Protein AF-0000000080327015 (afdb_homodimer)

InterPro domains:
  IPR009908 Methylamine utilisation protein, MauE [PF07291] (55-1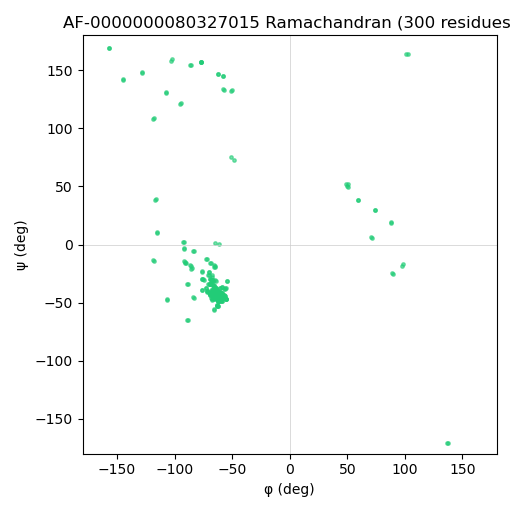09)

Radius of gyration: 19.75 Å; Cα contacts (8 Å, |Δi|>4): 484; chains: 2; bounding box: 52×52×46 Å

Sequence (304 aa):
MNTKPTAEVFGLCLRVSIAVSYLWEVADRLGIWGAHGQPHVGWGDWAHFIKYARETMSFLPPDWVPALAVIATAGEALFGLMLLSGWYTRAGAAGSGVLSLCFGLAMAISFGIESPLGYSVFTLSAASFLLAVQPYYIWSVDALRLKSDLLTMNTKPTAEVFGLCLRVSIAVSYLWEVADRLGIWGAHGQPHVGWGDWAHFIKYARETMSFLPPDWVPALAVIATAGEALFGLMLLSGWYTRAGAAGSGVLSLCFGLAMAISFGIESPLGYSVFTLSAASFLLAVQPYYIWSVDALRLKSDLLT

Organism: NCBI:txid1503925

Secondary structure (DSSP, 8-state):
--HHHHHHHHHHHHHHHHHHHHHHHHHHHTTSS-STTSTT-SS-SHHHHHHHHHHHTTTS-GGGHHHHHHHHHHHHHHHHHHHHHTSSHHHHHHHHHHHHHHHHHHHHHHH-THHHHHTTHHHHHHHHHHHHT-S--SSSHHHHHHHHHHH-/--HHHHHHHHHHHHHHHHHHHHHHHHHHHTTSS-STTSTT-SS-SHHHHHHHHHHHTTTS-GGGHHHHHHHHHHHHHHHHHHHHHTSSHHHHHHHHHHHHHHHHHHHHHHH-THHHHHTTHHHHHHHHHHHHT-S--SS-HHHHHHHHHHH-

Foldseek 3Di:
DPCVVVVQVVLLVLLLVLLCVLVLLLCQQCQNVHDPPDPSHDQNHVVSVLVVQCLLQVVDDNVCRVVVVVVLNVLSNVLSVCSNQVPLVLVSLQSQLVSLVVSQVSNCVRPNNCVCVVVCSNVSNVSSNVSSPDPDHPNHPVVVVVVVVVVD/DPCQVVVQVVLLVLLLVLLCVLVLLLCQQCQNVHDPPDPSHDQNHVVSVLVVQCLLQVVDDNVCRVVVVVVLNVLSNVLSVCSNQVPLVLVSLQSQLVSLVVSQVSNCVRPNNCVCVVVCSNVSNVSSNVSSPDPDHPNHPVVVVVVVVVVD

Structure (mmCIF, N/CA/C/O backbone):
data_AF-0000000080327015-model_v1
#
loop_
_entity.id
_entity.type
_entity.pdbx_description
1 polymer 'Contig33, whole genome shotgun sequence'
#
loop_
_atom_site.group_PDB
_atom_site.id
_atom_site.type_symbol
_atom_site.label_atom_id
_atom_site.label_alt_id
_atom_site.label_comp_id
_atom_site.label_asym_id
_atom_site.label_entity_id
_atom_site.label_seq_id
_atom_site.pdbx_PDB_ins_code
_atom_site.Cartn_x
_atom_site.Cartn_y
_atom_site.Cartn_z
_atom_site.occupancy
_atom_site.B_iso_or_equiv
_atom_site.auth_seq_id
_atom_site.auth_comp_id
_atom_site.auth_asym_id
_atom_site.auth_atom_id
_atom_site.pdbx_PDB_model_num
ATOM 1 N N . MET A 1 1 ? -8.148 17.312 20.484 1 36.28 1 MET A N 1
ATOM 2 C CA . MET A 1 1 ? -7.137 16.266 20.5 1 36.28 1 MET A CA 1
ATOM 3 C C . MET A 1 1 ? -5.875 16.703 19.766 1 36.28 1 MET A C 1
ATOM 5 O O . MET A 1 1 ? -5.945 17.172 18.625 1 36.28 1 MET A O 1
ATOM 9 N N . ASN A 1 2 ? -4.793 17.078 20.391 1 42.22 2 ASN A N 1
ATOM 10 C CA . ASN A 1 2 ? -3.514 17.5 19.828 1 42.22 2 ASN A CA 1
ATOM 11 C C . ASN A 1 2 ? -3.012 16.531 18.766 1 42.22 2 ASN A C 1
ATOM 13 O O . ASN A 1 2 ? -2.451 15.484 19.094 1 42.22 2 ASN A O 1
ATOM 17 N N . THR A 1 3 ? -3.621 16.469 17.5 1 60.47 3 THR A N 1
ATOM 18 C CA . THR A 1 3 ? -3.561 15.562 16.359 1 60.47 3 THR A CA 1
ATOM 19 C C . THR A 1 3 ? -2.148 15.508 15.781 1 60.47 3 THR A C 1
ATOM 21 O O . THR A 1 3 ? -1.816 14.609 15.016 1 60.47 3 THR A O 1
ATOM 24 N N . LYS A 1 4 ? -1.229 16.266 16.391 1 71.62 4 LYS A N 1
ATOM 25 C CA . LYS A 1 4 ? 0.094 16.438 15.805 1 71.62 4 LYS A CA 1
ATOM 26 C C . LYS A 1 4 ? 1.019 15.281 16.172 1 71.62 4 LYS A C 1
ATOM 28 O O . LYS A 1 4 ? 1.599 14.641 15.289 1 71.62 4 LYS A O 1
ATOM 33 N N . PRO A 1 5 ? 0.917 14.984 17.516 1 80.88 5 PRO A N 1
ATOM 34 C CA . PRO A 1 5 ? 1.826 13.883 17.844 1 80.88 5 PRO A CA 1
ATOM 35 C C . PRO A 1 5 ? 1.397 12.555 17.219 1 80.88 5 PRO A C 1
ATOM 37 O O . PRO A 1 5 ? 2.244 11.773 16.781 1 80.88 5 PRO A O 1
ATOM 40 N N . THR A 1 6 ? 0.157 12.438 17.078 1 90.38 6 THR A N 1
ATOM 41 C CA . THR A 1 6 ? -0.349 11.188 16.516 1 90.38 6 THR A CA 1
ATOM 42 C C . THR A 1 6 ? -0.043 11.086 15.031 1 90.38 6 THR A C 1
ATOM 44 O O . THR A 1 6 ? 0.374 10.031 14.539 1 90.38 6 THR A O 1
ATOM 47 N N . ALA A 1 7 ? -0.188 12.18 14.375 1 92.5 7 ALA A N 1
ATOM 48 C CA . ALA A 1 7 ? 0.109 12.203 12.945 1 92.5 7 ALA A CA 1
ATOM 49 C C . ALA A 1 7 ? 1.587 11.922 12.688 1 92.5 7 ALA A C 1
ATOM 51 O O . ALA A 1 7 ? 1.938 11.258 11.711 1 92.5 7 ALA A O 1
ATOM 52 N N . GLU A 1 8 ? 2.385 12.445 13.555 1 95 8 GLU A N 1
ATOM 53 C CA . GLU A 1 8 ? 3.822 12.227 13.414 1 95 8 GLU A CA 1
ATOM 54 C C . GLU A 1 8 ? 4.176 10.758 13.602 1 95 8 GLU A C 1
ATOM 56 O O . GLU A 1 8 ? 5.047 10.227 12.906 1 95 8 GLU A O 1
ATOM 61 N N . VAL A 1 9 ? 3.518 10.164 14.547 1 97.12 9 VAL A N 1
ATOM 62 C CA . VAL A 1 9 ? 3.775 8.758 14.828 1 97.12 9 VAL A CA 1
ATOM 63 C C . VAL A 1 9 ? 3.326 7.906 13.648 1 97.12 9 VAL A C 1
ATOM 65 O O . VAL A 1 9 ? 4.047 7 13.219 1 97.12 9 VAL A O 1
ATOM 68 N N . PHE A 1 10 ? 2.17 8.172 13.102 1 97.69 10 PHE A N 1
ATOM 69 C CA . PHE A 1 10 ? 1.694 7.398 11.961 1 97.69 10 PHE A CA 1
ATOM 70 C C . PHE A 1 10 ? 2.523 7.695 10.719 1 97.69 10 PHE A C 1
ATOM 72 O O . PHE A 1 10 ? 2.736 6.816 9.883 1 97.69 10 PHE A O 1
ATOM 79 N N . GLY A 1 11 ? 2.986 8.961 10.609 1 97.69 11 GLY A N 1
ATOM 80 C CA . GLY A 1 11 ? 3.945 9.266 9.562 1 97.69 11 GLY A CA 1
ATOM 81 C C . GLY A 1 11 ? 5.215 8.445 9.648 1 97.69 11 GLY A C 1
ATOM 82 O O . GLY A 1 11 ? 5.742 7.996 8.625 1 97.69 11 GLY A O 1
ATOM 83 N N . LEU A 1 12 ? 5.656 8.312 10.891 1 98.25 12 LEU A N 1
ATOM 84 C CA . LEU A 1 12 ? 6.84 7.488 11.109 1 98.25 12 LEU A CA 1
ATOM 85 C C . LEU A 1 12 ? 6.562 6.035 10.742 1 98.25 12 LEU A C 1
ATOM 87 O O . LEU A 1 12 ? 7.395 5.375 10.117 1 98.25 12 LEU A O 1
ATOM 91 N N . CYS A 1 13 ? 5.441 5.496 11.133 1 98.62 13 CYS A N 1
ATOM 92 C CA . CYS A 1 13 ? 5.074 4.125 10.789 1 98.62 13 CYS A CA 1
ATOM 93 C C . CYS A 1 13 ? 5.027 3.938 9.273 1 98.62 13 CYS A C 1
ATOM 95 O O . CYS A 1 13 ? 5.488 2.918 8.758 1 98.62 13 CYS A O 1
ATOM 97 N N . LEU A 1 14 ? 4.457 4.922 8.594 1 98.81 14 LEU A N 1
ATOM 98 C CA . LEU A 1 14 ? 4.379 4.859 7.141 1 98.81 14 LEU A CA 1
ATOM 99 C C . LEU A 1 14 ? 5.77 4.902 6.516 1 98.81 14 LEU A C 1
ATOM 101 O O . LEU A 1 14 ? 6.086 4.105 5.633 1 98.81 14 LEU A O 1
ATOM 105 N N . ARG A 1 15 ? 6.516 5.812 6.992 1 98.69 15 ARG A N 1
ATOM 106 C CA . ARG A 1 15 ? 7.891 5.973 6.527 1 98.69 15 ARG A CA 1
ATOM 107 C C . ARG A 1 15 ? 8.68 4.676 6.684 1 98.69 15 ARG A C 1
ATOM 109 O O . ARG A 1 15 ? 9.328 4.219 5.742 1 98.69 15 ARG A O 1
ATOM 116 N N . VAL A 1 16 ? 8.625 4.027 7.785 1 98.75 16 VAL A N 1
ATOM 117 C CA . VAL A 1 16 ? 9.352 2.797 8.086 1 98.75 16 VAL A CA 1
ATOM 118 C C . VAL A 1 16 ? 8.773 1.646 7.258 1 98.75 16 VAL A C 1
ATOM 120 O O . VAL A 1 16 ? 9.523 0.816 6.738 1 98.75 16 VAL A O 1
ATOM 123 N N . SER A 1 17 ? 7.484 1.582 7.152 1 98.75 17 SER A N 1
ATOM 124 C CA . SER A 1 17 ? 6.863 0.505 6.387 1 98.75 17 SER A CA 1
ATOM 125 C C . SER A 1 17 ? 7.305 0.537 4.926 1 98.75 17 SER A C 1
ATOM 127 O O . SER A 1 17 ? 7.633 -0.501 4.348 1 98.75 17 SER A O 1
ATOM 129 N N . ILE A 1 18 ? 7.305 1.696 4.301 1 98.88 18 ILE A N 1
ATOM 130 C CA . ILE A 1 18 ? 7.742 1.834 2.914 1 98.88 18 ILE A CA 1
ATOM 131 C C . ILE A 1 18 ? 9.211 1.442 2.793 1 98.88 18 ILE A C 1
ATOM 133 O O . ILE A 1 18 ? 9.586 0.667 1.91 1 98.88 18 ILE A O 1
ATOM 137 N N . ALA A 1 19 ? 10.008 1.957 3.711 1 98.94 19 ALA A N 1
ATOM 138 C CA . ALA A 1 19 ? 11.453 1.734 3.676 1 98.94 19 ALA A CA 1
ATOM 139 C C . ALA A 1 19 ? 11.781 0.251 3.811 1 98.94 19 ALA A C 1
ATOM 141 O O . ALA A 1 19 ? 12.57 -0.29 3.029 1 98.94 19 ALA A O 1
ATOM 142 N N . VAL A 1 20 ? 11.195 -0.4 4.762 1 98.69 20 VAL A N 1
ATOM 143 C CA . VAL A 1 20 ? 11.484 -1.806 5.02 1 98.69 20 VAL A CA 1
ATOM 144 C C . VAL A 1 20 ? 11.031 -2.656 3.836 1 98.69 20 VAL A C 1
ATOM 146 O O . VAL A 1 20 ? 11.711 -3.6 3.439 1 98.69 20 VAL A O 1
ATOM 149 N N . SER A 1 21 ? 9.891 -2.334 3.268 1 98.62 21 SER A N 1
ATOM 150 C CA . SER A 1 21 ? 9.414 -3.066 2.098 1 98.62 21 SER A CA 1
ATOM 151 C C . SER A 1 21 ? 10.391 -2.953 0.937 1 98.62 21 SER A C 1
ATOM 153 O O . SER A 1 21 ? 10.758 -3.959 0.324 1 98.62 21 SER A O 1
ATOM 155 N N . TYR A 1 22 ? 10.828 -1.741 0.662 1 98.81 22 TYR A N 1
ATOM 156 C CA . TYR A 1 22 ? 11.781 -1.521 -0.42 1 98.81 22 TYR A CA 1
ATOM 157 C C . TYR A 1 22 ? 13.07 -2.287 -0.173 1 98.81 22 TYR A C 1
ATOM 159 O O . TYR A 1 22 ? 13.562 -2.988 -1.06 1 98.81 22 TYR A O 1
ATOM 167 N N . LEU A 1 23 ? 13.578 -2.158 0.981 1 98.75 23 LEU A N 1
ATOM 168 C CA . LEU A 1 23 ? 14.875 -2.744 1.283 1 98.75 23 LEU A CA 1
ATOM 169 C C . LEU A 1 23 ? 14.789 -4.266 1.349 1 98.75 23 LEU A C 1
ATOM 171 O O . LEU A 1 23 ? 15.734 -4.965 0.983 1 98.75 23 LEU A O 1
ATOM 175 N N . TRP A 1 24 ? 13.656 -4.773 1.824 1 98.5 24 TRP A N 1
ATOM 176 C CA . TRP A 1 24 ? 13.453 -6.219 1.828 1 98.5 24 TRP A CA 1
ATOM 177 C C . TRP A 1 24 ? 13.5 -6.781 0.411 1 98.5 24 TRP A C 1
ATOM 179 O O . TRP A 1 24 ? 14.172 -7.785 0.155 1 98.5 24 TRP A O 1
ATOM 189 N N . GLU A 1 25 ? 12.797 -6.125 -0.513 1 97.88 25 GLU A N 1
ATOM 190 C CA . GLU A 1 25 ? 12.711 -6.586 -1.896 1 97.88 25 GLU A CA 1
ATOM 191 C C . GLU A 1 25 ? 14.07 -6.48 -2.594 1 97.88 25 GLU A C 1
ATOM 193 O O . GLU A 1 25 ? 14.43 -7.344 -3.396 1 97.88 25 GLU A O 1
ATOM 198 N N . VAL A 1 26 ? 14.766 -5.414 -2.309 1 98.5 26 VAL A N 1
ATOM 199 C CA . VAL A 1 26 ? 16.109 -5.254 -2.871 1 98.5 26 VAL A CA 1
ATOM 200 C C . VAL A 1 26 ? 17.016 -6.383 -2.383 1 98.5 26 VAL A C 1
ATOM 202 O O . VAL A 1 26 ? 17.703 -7.023 -3.182 1 98.5 26 VAL A O 1
ATOM 205 N N . ALA A 1 27 ? 17.016 -6.648 -1.099 1 98.19 27 ALA A N 1
ATOM 206 C CA . ALA A 1 27 ? 17.828 -7.723 -0.528 1 98.19 27 ALA A CA 1
ATOM 207 C C . ALA A 1 27 ? 17.438 -9.078 -1.111 1 98.19 27 ALA A C 1
ATOM 209 O O . ALA A 1 27 ? 18.297 -9.93 -1.342 1 98.19 27 ALA A O 1
ATOM 210 N N . ASP A 1 28 ? 16.203 -9.266 -1.34 1 98.06 28 ASP A N 1
ATOM 211 C CA . ASP A 1 28 ? 15.688 -10.523 -1.892 1 98.06 28 ASP A CA 1
ATOM 212 C C . ASP A 1 28 ? 16.266 -10.781 -3.281 1 98.06 28 ASP A C 1
ATOM 214 O O . ASP A 1 28 ? 16.781 -11.867 -3.553 1 98.06 28 ASP A O 1
ATOM 218 N N . ARG A 1 29 ? 16.141 -9.82 -4.164 1 97.06 29 ARG A N 1
ATOM 219 C CA . ARG A 1 29 ? 16.562 -10.07 -5.539 1 97.06 29 ARG A CA 1
ATOM 220 C C . ARG A 1 29 ? 18.078 -10.133 -5.652 1 97.06 29 ARG A C 1
ATOM 222 O O . ARG A 1 29 ? 18.625 -10.594 -6.66 1 97.06 29 ARG A O 1
ATOM 229 N N . LEU A 1 30 ? 18.797 -9.68 -4.543 1 97.06 30 LEU A N 1
ATOM 230 C CA . LEU A 1 30 ? 20.25 -9.82 -4.496 1 97.06 30 LEU A CA 1
ATOM 231 C C . LEU A 1 30 ? 20.656 -11.133 -3.832 1 97.06 30 LEU A C 1
ATOM 233 O O . LEU A 1 30 ? 21.844 -11.398 -3.654 1 97.06 30 LEU A O 1
ATOM 237 N N . GLY A 1 31 ? 19.688 -11.875 -3.355 1 96.56 31 GLY A N 1
ATOM 238 C CA . GLY A 1 31 ? 19.922 -13.211 -2.844 1 96.56 31 GLY A CA 1
ATOM 239 C C . GLY A 1 31 ? 20.297 -13.234 -1.374 1 96.56 31 GLY A C 1
ATOM 240 O O . GLY A 1 31 ? 20.844 -14.227 -0.881 1 96.56 31 GLY A O 1
ATOM 241 N N . ILE A 1 32 ? 20.031 -12.227 -0.67 1 96.56 32 ILE A N 1
ATOM 242 C CA . ILE A 1 32 ? 20.484 -12.086 0.71 1 96.56 32 ILE A CA 1
ATOM 243 C C . ILE A 1 32 ? 19.625 -12.961 1.622 1 96.56 32 ILE A C 1
ATOM 245 O O . ILE A 1 32 ? 20.125 -13.516 2.605 1 96.56 32 ILE A O 1
ATOM 249 N N . TRP A 1 33 ? 18.359 -13.188 1.269 1 95.94 33 TRP A N 1
ATOM 250 C CA . TRP A 1 33 ? 17.453 -13.883 2.17 1 95.94 33 TRP A CA 1
ATOM 251 C C . TRP A 1 33 ? 17.484 -15.391 1.932 1 95.94 33 TRP A C 1
ATOM 253 O O . TRP A 1 33 ? 17 -16.172 2.748 1 95.94 33 TRP A O 1
ATOM 263 N N . GLY A 1 34 ? 18.047 -15.781 0.761 1 95.38 34 GLY A N 1
ATOM 264 C CA . GLY A 1 34 ? 18.078 -17.203 0.449 1 95.38 34 GLY A CA 1
ATOM 265 C C . GLY A 1 34 ? 17.719 -17.5 -0.994 1 95.38 34 GLY A C 1
ATOM 266 O O . GLY A 1 34 ? 17.578 -16.594 -1.808 1 95.38 34 GLY A O 1
ATOM 267 N N . ALA A 1 35 ? 17.547 -18.781 -1.272 1 94.06 35 ALA A N 1
ATOM 268 C CA . ALA A 1 35 ? 17.312 -19.234 -2.643 1 94.06 35 ALA A CA 1
ATOM 269 C C . ALA A 1 35 ? 15.828 -19.156 -2.994 1 94.06 35 ALA A C 1
ATOM 271 O O . ALA A 1 35 ? 14.969 -19.203 -2.107 1 94.06 35 ALA A O 1
ATOM 272 N N . HIS A 1 36 ? 15.586 -19.016 -4.281 1 94.12 36 HIS A N 1
ATOM 273 C CA . HIS A 1 36 ? 14.219 -19.031 -4.785 1 94.12 36 HIS A CA 1
ATOM 274 C C . HIS A 1 36 ? 13.453 -20.25 -4.262 1 94.12 36 HIS A C 1
ATOM 276 O O . HIS A 1 36 ? 13.977 -21.359 -4.25 1 94.12 36 HIS A O 1
ATOM 282 N N . GLY A 1 37 ? 12.234 -19.984 -3.762 1 88.44 37 GLY A N 1
ATOM 283 C CA . GLY A 1 37 ? 11.406 -21.078 -3.27 1 88.44 37 GLY A CA 1
ATOM 284 C C . GLY A 1 37 ? 11.477 -21.25 -1.764 1 88.44 37 GLY A C 1
ATOM 285 O O . GLY A 1 37 ? 10.641 -21.938 -1.173 1 88.44 37 GLY A O 1
ATOM 286 N N . GLN A 1 38 ? 12.492 -20.672 -1.122 1 89.44 38 GLN A N 1
ATOM 287 C CA . GLN A 1 38 ? 12.609 -20.75 0.33 1 89.44 38 GLN A CA 1
ATOM 288 C C . GLN A 1 38 ? 11.648 -19.797 1.016 1 89.44 38 GLN A C 1
ATOM 290 O O . GLN A 1 38 ? 11.188 -18.828 0.405 1 89.44 38 GLN A O 1
ATOM 295 N N . PRO A 1 39 ? 11.359 -20.141 2.275 1 85.31 39 PRO A N 1
ATOM 296 C CA . PRO A 1 39 ? 10.469 -19.234 3.006 1 85.31 39 PRO A CA 1
ATOM 297 C C . PRO A 1 39 ? 11.023 -17.812 3.082 1 85.31 39 PRO A C 1
ATOM 299 O O . PRO A 1 39 ? 12.234 -17.609 3.148 1 85.31 39 PRO A O 1
ATOM 302 N N . HIS A 1 40 ? 10.141 -16.734 3.031 1 88.88 40 HIS A N 1
ATOM 303 C CA . HIS A 1 40 ? 10.438 -15.305 3.178 1 88.88 40 HIS A CA 1
ATOM 304 C C . HIS A 1 40 ? 11.18 -14.773 1.961 1 88.88 40 HIS A C 1
ATOM 306 O O . HIS A 1 40 ? 11.719 -13.664 1.994 1 88.88 40 HIS A O 1
ATOM 312 N N . VAL A 1 41 ? 11.32 -15.672 0.933 1 93.94 41 VAL A N 1
ATOM 313 C CA . VAL A 1 41 ? 12.031 -15.312 -0.29 1 93.94 41 VAL A CA 1
ATOM 314 C C . VAL A 1 41 ? 11.031 -15.125 -1.432 1 93.94 41 VAL A C 1
ATOM 316 O O . VAL A 1 41 ? 10.141 -15.953 -1.627 1 93.94 41 VAL A O 1
ATOM 319 N N . GLY A 1 42 ? 1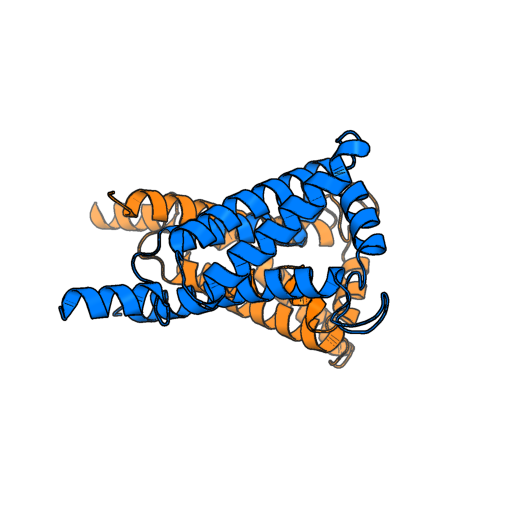1.117 -14.016 -2.176 1 93.19 42 GLY A N 1
ATOM 320 C CA . GLY A 1 42 ? 10.344 -13.773 -3.379 1 93.19 42 GLY A CA 1
ATOM 321 C C . GLY A 1 42 ? 11.008 -14.297 -4.637 1 93.19 42 GLY A C 1
ATOM 322 O O . GLY A 1 42 ? 10.609 -15.328 -5.18 1 93.19 42 GLY A O 1
ATOM 323 N N . TRP A 1 43 ? 12.125 -13.703 -4.918 1 96.06 43 TRP A N 1
ATOM 324 C CA . TRP A 1 43 ? 12.867 -14.109 -6.105 1 96.06 43 TRP A CA 1
ATOM 325 C C . TRP A 1 43 ? 14.109 -14.898 -5.727 1 96.06 43 TRP A C 1
ATOM 327 O O . TRP A 1 43 ? 14.445 -15.898 -6.367 1 96.06 43 TRP A O 1
ATOM 337 N N . GLY A 1 44 ? 14.789 -14.375 -4.824 1 97.19 44 GLY A N 1
ATOM 338 C CA . GLY A 1 44 ? 15.953 -15.07 -4.293 1 97.19 44 GLY A CA 1
ATOM 339 C C . GLY A 1 44 ? 17.234 -14.758 -5.047 1 97.19 44 GLY A C 1
ATOM 340 O O . GLY A 1 44 ? 18.328 -14.922 -4.508 1 97.19 44 GLY A O 1
ATOM 341 N N . ASP A 1 45 ? 17.094 -14.344 -6.344 1 97.56 45 ASP A N 1
ATOM 342 C CA . ASP A 1 45 ? 18.266 -13.953 -7.117 1 97.56 45 ASP A CA 1
ATOM 343 C C . ASP A 1 45 ? 17.891 -13.023 -8.273 1 97.56 45 ASP A C 1
ATOM 345 O O . ASP A 1 45 ? 16.703 -12.875 -8.586 1 97.56 45 ASP A O 1
ATOM 349 N N . TRP A 1 46 ? 18.906 -12.453 -8.867 1 97.94 46 TRP A N 1
ATOM 350 C CA . TRP A 1 46 ? 18.719 -11.445 -9.906 1 97.94 46 TRP A CA 1
ATOM 351 C C . TRP A 1 46 ? 18.062 -12.055 -11.141 1 97.94 46 TRP A C 1
ATOM 353 O O . TRP A 1 46 ? 17.219 -11.414 -11.781 1 97.94 46 TRP A O 1
ATOM 363 N N . ALA A 1 47 ? 18.391 -13.281 -11.477 1 97.62 47 ALA A N 1
ATOM 364 C CA . ALA A 1 47 ? 17.875 -13.922 -12.688 1 97.62 47 ALA A CA 1
ATOM 365 C C . ALA A 1 47 ? 16.359 -14.109 -12.602 1 97.62 47 ALA A C 1
ATOM 367 O O . ALA A 1 47 ? 15.648 -13.828 -13.562 1 97.62 47 ALA A O 1
ATOM 368 N N . HIS A 1 48 ? 15.938 -14.602 -11.469 1 97.69 48 HIS A N 1
ATOM 369 C CA . HIS A 1 48 ? 14.5 -14.766 -11.281 1 97.69 48 HIS A CA 1
ATOM 370 C C . HIS A 1 48 ? 13.789 -13.414 -11.258 1 97.69 48 HIS A C 1
ATOM 372 O O . HIS A 1 48 ? 12.68 -13.289 -11.773 1 97.69 48 HIS A O 1
ATOM 378 N N . PHE A 1 49 ? 14.461 -12.453 -10.695 1 98.12 49 PHE A N 1
ATOM 379 C CA . PHE A 1 49 ? 13.875 -11.117 -10.672 1 98.12 49 PHE A CA 1
ATOM 380 C C . PHE A 1 49 ? 13.766 -10.547 -12.086 1 98.12 49 PHE A C 1
ATOM 382 O O . PHE A 1 49 ? 12.758 -9.945 -12.445 1 98.12 49 PHE A O 1
ATOM 389 N N . ILE A 1 50 ? 14.781 -10.711 -12.891 1 98.06 50 ILE A N 1
ATOM 390 C CA . ILE A 1 50 ? 14.797 -10.164 -14.242 1 98.06 50 ILE A CA 1
ATOM 391 C C . ILE A 1 50 ? 13.703 -10.836 -15.078 1 98.06 50 ILE A C 1
ATOM 393 O O . ILE A 1 50 ? 13.094 -10.195 -15.938 1 98.06 50 ILE A O 1
ATOM 397 N N . LYS A 1 51 ? 13.477 -12.109 -14.922 1 97.38 51 LYS A N 1
ATOM 398 C CA . LYS A 1 51 ? 12.359 -12.781 -15.594 1 97.38 51 LYS A CA 1
ATOM 399 C C . LYS A 1 51 ? 11.031 -12.102 -15.266 1 97.38 51 LYS A C 1
ATOM 401 O O . LYS A 1 51 ? 10.234 -11.828 -16.156 1 97.38 51 LYS A O 1
ATOM 406 N N . TYR A 1 52 ? 10.852 -11.852 -14.023 1 96.38 52 TYR A N 1
ATOM 407 C CA . TYR A 1 52 ? 9.648 -11.148 -13.578 1 96.38 52 TYR A CA 1
ATOM 408 C C . TYR A 1 52 ? 9.594 -9.742 -14.148 1 96.38 52 TYR A C 1
ATOM 410 O O . TYR A 1 52 ? 8.531 -9.273 -14.57 1 96.38 52 TYR A O 1
ATOM 418 N N . ALA A 1 53 ? 10.719 -9.023 -14.109 1 98 53 ALA A N 1
ATOM 419 C CA . ALA A 1 53 ? 10.789 -7.668 -14.648 1 98 53 ALA A CA 1
ATOM 420 C C . ALA A 1 53 ? 10.398 -7.641 -16.125 1 98 53 ALA A C 1
ATOM 422 O O . ALA A 1 53 ? 9.727 -6.715 -16.578 1 98 53 ALA A O 1
ATOM 423 N N . ARG A 1 54 ? 10.797 -8.648 -16.844 1 98.25 54 ARG A N 1
ATOM 424 C CA . ARG A 1 54 ? 10.438 -8.742 -18.25 1 98.25 54 ARG A CA 1
ATOM 425 C C . ARG A 1 54 ? 8.922 -8.883 -18.422 1 98.25 54 ARG A C 1
ATOM 427 O O . ARG A 1 54 ? 8.336 -8.281 -19.328 1 98.25 54 ARG A O 1
ATOM 434 N N . GLU A 1 55 ? 8.289 -9.609 -17.562 1 97.62 55 GLU A N 1
ATOM 435 C CA . GLU A 1 55 ? 6.832 -9.75 -17.609 1 97.62 55 GLU A CA 1
ATOM 436 C C . GLU A 1 55 ? 6.145 -8.43 -17.25 1 97.62 55 GLU A C 1
ATOM 438 O O . GLU A 1 55 ? 5.156 -8.047 -17.891 1 97.62 55 GLU A O 1
ATOM 443 N N . THR A 1 56 ? 6.668 -7.758 -16.234 1 97.44 56 THR A N 1
ATOM 444 C CA . THR A 1 56 ? 6.09 -6.516 -15.742 1 97.44 56 THR A CA 1
ATOM 445 C C . THR A 1 56 ? 6.238 -5.398 -16.766 1 97.44 56 THR A C 1
ATOM 447 O O . THR A 1 56 ? 5.414 -4.484 -16.828 1 97.44 56 THR A O 1
ATOM 450 N N . MET A 1 57 ? 7.258 -5.527 -17.594 1 98.5 57 MET A N 1
ATOM 451 C CA . MET A 1 57 ? 7.523 -4.52 -18.625 1 98.5 57 MET A CA 1
ATOM 452 C C . MET A 1 57 ? 7.398 -5.109 -20.016 1 98.5 57 MET A C 1
ATOM 454 O O . MET A 1 57 ? 8.18 -4.773 -20.906 1 98.5 57 MET A O 1
ATOM 458 N N . SER A 1 58 ? 6.477 -5.949 -20.203 1 97.44 58 SER A N 1
ATOM 459 C CA . SER A 1 58 ? 6.312 -6.699 -21.453 1 97.44 58 SER A CA 1
ATOM 460 C C . SER A 1 58 ? 5.973 -5.773 -22.609 1 97.44 58 SER A C 1
ATOM 462 O O . SER A 1 58 ? 6.113 -6.156 -23.781 1 97.44 58 SER A O 1
ATOM 464 N N . PHE A 1 59 ? 5.508 -4.539 -22.375 1 98 59 PHE A N 1
ATOM 465 C CA . PHE A 1 59 ? 5.129 -3.582 -23.406 1 98 59 PHE A CA 1
ATOM 466 C C . PHE A 1 59 ? 6.352 -2.84 -23.938 1 98 59 PHE A C 1
ATOM 468 O O . PHE A 1 59 ? 6.262 -2.119 -24.938 1 98 59 PHE A O 1
ATOM 475 N N . LEU A 1 60 ? 7.527 -3.029 -23.375 1 98 60 LEU A N 1
ATOM 476 C CA . LEU A 1 60 ? 8.758 -2.371 -23.781 1 98 60 LEU A CA 1
ATOM 477 C C . LEU A 1 60 ? 9.641 -3.318 -24.594 1 98 60 LEU A C 1
ATOM 479 O O . LEU A 1 60 ? 9.531 -4.539 -24.453 1 98 60 LEU A O 1
ATOM 483 N N . PRO A 1 61 ? 10.578 -2.688 -25.422 1 97.88 61 PRO A N 1
ATOM 484 C CA . PRO A 1 61 ? 11.602 -3.549 -26.016 1 97.88 61 PRO A CA 1
ATOM 485 C C . PRO A 1 61 ? 12.414 -4.316 -24.969 1 97.88 61 PRO A C 1
ATOM 487 O O . PRO A 1 61 ? 12.844 -3.736 -23.969 1 97.88 61 PRO A O 1
ATOM 490 N N . PRO A 1 62 ? 12.57 -5.574 -25.219 1 97 62 PRO A N 1
ATOM 491 C CA . PRO A 1 62 ? 13.242 -6.418 -24.234 1 97 62 PRO A CA 1
ATOM 492 C C . PRO A 1 62 ? 14.617 -5.887 -23.844 1 97 62 PRO A C 1
ATOM 494 O O . PRO A 1 62 ? 15.055 -6.074 -22.703 1 97 62 PRO A O 1
ATOM 497 N N . ASP A 1 63 ? 15.289 -5.258 -24.672 1 97.56 63 ASP A N 1
ATOM 498 C CA . ASP A 1 63 ? 16.656 -4.789 -24.422 1 97.56 63 ASP A CA 1
ATOM 499 C C . ASP A 1 63 ? 16.672 -3.676 -23.375 1 97.56 63 ASP A C 1
ATOM 501 O O . ASP A 1 63 ? 17.719 -3.373 -22.797 1 97.56 63 ASP A O 1
ATOM 505 N N . TRP A 1 64 ? 15.5 -3.094 -23.109 1 98.31 64 TRP A N 1
ATOM 506 C CA . TRP A 1 64 ? 15.43 -1.991 -22.156 1 98.31 64 TRP A CA 1
ATOM 507 C C . TRP A 1 64 ? 15.266 -2.514 -20.734 1 98.31 64 TRP A C 1
ATOM 509 O O . TRP A 1 64 ? 15.531 -1.795 -19.766 1 98.31 64 TRP A O 1
ATOM 519 N N . VAL A 1 65 ? 14.883 -3.676 -20.578 1 98.12 65 VAL A N 1
ATOM 520 C CA . VAL A 1 65 ? 14.391 -4.203 -19.312 1 98.12 65 VAL A CA 1
ATOM 521 C C . VAL A 1 65 ? 15.539 -4.289 -18.312 1 98.12 65 VAL A C 1
ATOM 523 O O . VAL A 1 65 ? 15.414 -3.814 -17.172 1 98.12 65 VAL A O 1
ATOM 526 N N . PRO A 1 66 ? 16.734 -4.809 -18.672 1 97.81 66 PRO A N 1
ATOM 527 C CA . PRO A 1 66 ? 17.797 -4.914 -17.672 1 97.81 66 PRO A CA 1
ATOM 528 C C . PRO A 1 66 ? 18.219 -3.559 -17.109 1 97.81 66 PRO A C 1
ATOM 530 O O . PRO A 1 66 ? 18.438 -3.42 -15.906 1 97.81 66 PRO A O 1
ATOM 533 N N . ALA A 1 67 ? 18.344 -2.607 -17.938 1 98.19 67 ALA A N 1
ATOM 534 C CA . ALA A 1 67 ? 18.75 -1.277 -17.484 1 98.19 67 ALA A CA 1
ATOM 535 C C . ALA A 1 67 ? 17.688 -0.678 -16.562 1 98.19 67 ALA A C 1
ATOM 537 O O . ALA A 1 67 ? 18.016 -0.098 -15.531 1 98.19 67 ALA A O 1
ATOM 538 N N . LEU A 1 68 ? 16.422 -0.792 -16.906 1 98.56 68 LEU A N 1
ATOM 539 C CA . LEU A 1 68 ? 15.344 -0.255 -16.094 1 98.56 68 LEU A CA 1
ATOM 540 C C . LEU A 1 68 ? 15.227 -1.005 -14.773 1 98.56 68 LEU A C 1
ATOM 542 O O . LEU A 1 68 ? 14.891 -0.413 -13.75 1 98.56 68 LEU A O 1
ATOM 546 N N . ALA A 1 69 ? 15.5 -2.271 -14.805 1 98.44 69 ALA A N 1
ATOM 547 C CA . ALA A 1 69 ? 15.508 -3.062 -13.578 1 98.44 69 ALA A CA 1
ATOM 548 C C . ALA A 1 69 ? 16.578 -2.574 -12.609 1 98.44 69 ALA A C 1
ATOM 550 O O . ALA A 1 69 ? 16.344 -2.471 -11.406 1 98.44 69 ALA A O 1
ATOM 551 N N . VAL A 1 70 ? 17.75 -2.266 -13.109 1 98.38 70 VAL A N 1
ATOM 552 C CA . VAL A 1 70 ? 18.828 -1.751 -12.289 1 98.38 70 VAL A CA 1
ATOM 553 C C . VAL A 1 70 ? 18.453 -0.394 -11.703 1 98.38 70 VAL A C 1
ATOM 555 O O . VAL A 1 70 ? 18.641 -0.144 -10.516 1 98.38 70 VAL A O 1
ATOM 558 N N . ILE A 1 71 ? 17.875 0.417 -12.508 1 98.44 71 ILE A N 1
ATOM 559 C CA . ILE A 1 71 ? 17.469 1.752 -12.078 1 98.44 71 ILE A CA 1
ATOM 560 C C . ILE A 1 71 ? 16.406 1.645 -10.992 1 98.44 71 ILE A C 1
ATOM 562 O O . ILE A 1 71 ? 16.484 2.332 -9.969 1 98.44 71 ILE A O 1
ATOM 566 N N . ALA A 1 72 ? 15.422 0.786 -11.219 1 98.38 72 ALA A N 1
ATOM 567 C CA . ALA A 1 72 ? 14.367 0.585 -10.227 1 98.38 72 ALA A CA 1
ATOM 568 C C . ALA A 1 72 ? 14.938 0.062 -8.914 1 98.38 72 ALA A C 1
ATOM 570 O O . ALA A 1 72 ? 14.57 0.534 -7.836 1 98.38 72 ALA A O 1
ATOM 571 N N . THR A 1 73 ? 15.805 -0.891 -8.984 1 98.75 73 THR A N 1
ATOM 572 C CA . THR A 1 73 ? 16.422 -1.485 -7.805 1 98.75 73 THR A CA 1
ATOM 573 C C . THR A 1 73 ? 17.25 -0.452 -7.051 1 98.75 73 THR A C 1
ATOM 575 O O . THR A 1 73 ? 17.141 -0.336 -5.828 1 98.75 73 THR A O 1
ATOM 578 N N . ALA A 1 74 ? 18.062 0.33 -7.773 1 98.75 74 ALA A N 1
ATOM 579 C CA . ALA A 1 74 ? 18.844 1.397 -7.168 1 98.75 74 ALA A CA 1
ATOM 580 C C . ALA A 1 74 ? 17.953 2.449 -6.527 1 98.75 74 ALA A C 1
ATOM 582 O O . ALA A 1 74 ? 18.25 2.953 -5.441 1 98.75 74 ALA A O 1
ATOM 583 N N . GLY A 1 75 ? 16.891 2.801 -7.23 1 98.75 75 GLY A N 1
ATOM 584 C CA . GLY A 1 75 ? 15.93 3.732 -6.668 1 98.75 75 GLY A CA 1
ATOM 585 C C . GLY A 1 75 ? 15.305 3.24 -5.375 1 98.75 75 GLY A C 1
ATOM 586 O O . GLY A 1 75 ? 15.219 3.99 -4.398 1 98.75 75 GLY A O 1
ATOM 587 N N . GLU A 1 76 ? 14.898 1.988 -5.387 1 98.88 76 GLU A N 1
ATOM 588 C CA . GLU A 1 76 ? 14.312 1.411 -4.18 1 98.88 76 GLU A CA 1
ATOM 589 C C . GLU A 1 76 ? 15.305 1.407 -3.025 1 98.88 76 GLU A C 1
ATOM 591 O O . GLU A 1 76 ? 14.945 1.694 -1.883 1 98.88 76 GLU A O 1
ATOM 596 N N . ALA A 1 77 ? 16.516 1.07 -3.32 1 98.81 77 ALA A N 1
ATOM 597 C CA . ALA A 1 77 ? 17.562 1.086 -2.291 1 98.81 77 ALA A CA 1
ATOM 598 C C . ALA A 1 77 ? 17.766 2.496 -1.75 1 98.81 77 ALA A C 1
ATOM 600 O O . ALA A 1 77 ? 17.797 2.705 -0.535 1 98.81 77 ALA A O 1
ATOM 601 N N . LEU A 1 78 ? 17.891 3.393 -2.672 1 98.88 78 LEU A N 1
ATOM 602 C CA . LEU A 1 78 ? 18.172 4.777 -2.309 1 98.88 78 LEU A CA 1
ATOM 603 C C . LEU A 1 78 ? 17.016 5.367 -1.493 1 98.88 78 LEU A C 1
ATOM 605 O O . LEU A 1 78 ? 17.234 5.887 -0.396 1 98.88 78 LEU A O 1
ATOM 609 N N . PHE A 1 79 ? 15.82 5.25 -2.008 1 98.88 79 PHE A N 1
ATOM 610 C CA . PHE A 1 79 ? 14.672 5.828 -1.315 1 98.88 79 PHE A CA 1
ATOM 611 C C . PHE A 1 79 ? 14.406 5.094 -0.007 1 98.88 79 PHE A C 1
ATOM 613 O O . PHE A 1 79 ? 14 5.707 0.982 1 98.88 79 PHE A O 1
ATOM 620 N N . GLY A 1 80 ? 14.57 3.746 -0.024 1 98.88 80 GLY A N 1
ATOM 621 C CA . GLY A 1 80 ? 14.438 2.996 1.216 1 98.88 80 GLY A CA 1
ATOM 622 C C . GLY A 1 80 ? 15.383 3.471 2.303 1 98.88 80 GLY A C 1
ATOM 623 O O . GLY A 1 80 ? 14.977 3.652 3.451 1 98.88 80 GLY A O 1
ATOM 624 N N . LEU A 1 81 ? 16.594 3.713 1.98 1 98.81 81 LEU A N 1
ATOM 625 C CA . LEU A 1 81 ? 17.594 4.164 2.949 1 98.81 81 LEU A CA 1
ATOM 626 C C . LEU A 1 81 ? 17.297 5.586 3.416 1 98.81 81 LEU A C 1
ATOM 628 O O . LEU A 1 81 ? 17.438 5.895 4.602 1 98.81 81 LEU A O 1
ATOM 632 N N . MET A 1 82 ? 16.938 6.422 2.473 1 98.81 82 MET A N 1
ATOM 633 C CA . MET A 1 82 ? 16.562 7.789 2.83 1 98.81 82 MET A CA 1
ATOM 634 C C . MET A 1 82 ? 15.398 7.797 3.812 1 98.81 82 MET A C 1
ATOM 636 O O . MET A 1 82 ? 15.438 8.5 4.824 1 98.81 82 MET A O 1
ATOM 640 N N . LEU A 1 83 ? 14.414 7.004 3.537 1 98.88 83 LEU A N 1
ATOM 641 C CA . LEU A 1 83 ? 13.211 6.984 4.363 1 98.88 83 LEU A CA 1
ATOM 642 C C . LEU A 1 83 ? 13.484 6.312 5.707 1 98.88 83 LEU A C 1
ATOM 644 O O . LEU A 1 83 ? 12.961 6.734 6.738 1 98.88 83 LEU A O 1
ATOM 648 N N . LEU A 1 84 ? 14.266 5.316 5.699 1 98.75 84 LEU A N 1
ATOM 649 C CA . LEU A 1 84 ? 14.562 4.617 6.945 1 98.75 84 LEU A CA 1
ATOM 650 C C . LEU A 1 84 ? 15.352 5.516 7.898 1 98.75 84 LEU A C 1
ATOM 652 O O . LEU A 1 84 ? 15.023 5.598 9.086 1 98.75 84 LEU A O 1
ATOM 656 N N . SER A 1 85 ? 16.281 6.211 7.395 1 98.19 85 SER A N 1
ATOM 657 C CA . SER A 1 85 ? 17.141 7.055 8.227 1 98.19 85 SER A CA 1
ATOM 658 C C . SER A 1 85 ? 16.5 8.422 8.453 1 98.19 85 SER A C 1
ATOM 660 O O . SER A 1 85 ? 16.875 9.141 9.383 1 98.19 85 SER A O 1
ATOM 662 N N . GLY A 1 86 ? 15.594 8.766 7.59 1 98 86 GLY A N 1
ATOM 663 C CA . GLY A 1 86 ? 15.031 10.109 7.621 1 98 86 GLY A CA 1
ATOM 664 C C . GLY A 1 86 ? 15.977 11.164 7.09 1 98 86 GLY A C 1
ATOM 665 O O . GLY A 1 86 ? 16.031 12.281 7.617 1 98 86 GLY A O 1
ATOM 666 N N . TRP A 1 87 ? 16.812 10.75 6.191 1 97.19 87 TRP A N 1
ATOM 667 C CA . TRP A 1 87 ? 17.703 11.656 5.477 1 97.19 87 TRP A CA 1
ATOM 668 C C . TRP A 1 87 ? 17.078 12.094 4.152 1 97.19 87 TRP A C 1
ATOM 670 O O . TRP A 1 87 ? 16.844 11.273 3.268 1 97.19 87 TRP A O 1
ATOM 680 N N . TYR A 1 88 ? 16.891 13.531 3.963 1 97.69 88 TYR A N 1
ATOM 681 C CA . TYR A 1 88 ? 16.156 14.031 2.805 1 97.69 88 TYR A CA 1
ATOM 682 C C . TYR A 1 88 ? 14.828 13.297 2.641 1 97.69 88 TYR A C 1
ATOM 684 O O . TYR A 1 88 ? 14.523 12.781 1.561 1 97.69 88 TYR A O 1
ATOM 692 N N . THR A 1 89 ? 14.102 13.289 3.717 1 98.06 89 THR A N 1
ATOM 693 C CA . THR A 1 89 ? 12.883 12.492 3.811 1 98.06 89 THR A CA 1
ATOM 694 C C . THR A 1 89 ? 11.875 12.914 2.742 1 98.06 89 THR A C 1
ATOM 696 O O . THR A 1 89 ? 11.281 12.062 2.078 1 98.06 89 THR A O 1
ATOM 699 N N . ARG A 1 90 ? 11.703 14.18 2.486 1 98 90 ARG A N 1
ATOM 700 C CA . ARG A 1 90 ? 10.742 14.688 1.512 1 98 90 ARG A CA 1
ATOM 701 C C . ARG A 1 90 ? 11.078 14.203 0.107 1 98 90 ARG A C 1
ATOM 703 O O . ARG A 1 90 ? 10.203 13.727 -0.622 1 98 90 ARG A O 1
ATOM 710 N N . ALA A 1 91 ? 12.32 14.312 -0.214 1 98.44 91 ALA A N 1
ATOM 711 C CA . ALA A 1 91 ? 12.773 13.883 -1.535 1 98.44 91 ALA A CA 1
ATOM 712 C C . ALA A 1 91 ? 12.617 12.375 -1.707 1 98.44 91 ALA A C 1
ATOM 714 O O . ALA A 1 91 ? 12.211 11.906 -2.771 1 98.44 91 ALA A O 1
ATOM 715 N N . GLY A 1 92 ? 12.992 11.648 -0.634 1 98.69 92 GLY A N 1
ATOM 716 C CA . GLY A 1 92 ? 12.828 10.203 -0.677 1 98.69 92 GLY A CA 1
ATOM 717 C C . GLY A 1 92 ? 11.383 9.766 -0.848 1 98.69 92 GLY A C 1
ATOM 718 O O . GLY A 1 92 ? 11.094 8.867 -1.641 1 98.69 92 GLY A O 1
ATOM 719 N N . ALA A 1 93 ? 10.547 10.422 -0.11 1 98.88 93 ALA A N 1
ATOM 720 C CA . ALA A 1 93 ? 9.125 10.102 -0.196 1 98.88 93 ALA A CA 1
ATOM 721 C C . ALA A 1 93 ? 8.57 10.445 -1.573 1 98.88 93 ALA A C 1
ATOM 723 O O . ALA A 1 93 ? 7.82 9.664 -2.162 1 98.88 93 ALA A O 1
ATOM 724 N N . ALA A 1 94 ? 8.922 11.625 -2.107 1 98.81 94 ALA A N 1
ATOM 725 C CA . ALA A 1 94 ? 8.469 12.023 -3.436 1 98.81 94 ALA A CA 1
ATOM 726 C C . ALA A 1 94 ? 8.984 11.062 -4.504 1 98.81 94 ALA A C 1
ATOM 728 O O . ALA A 1 94 ? 8.242 10.656 -5.398 1 98.81 94 ALA A O 1
ATOM 729 N N . GLY A 1 95 ? 10.234 10.758 -4.391 1 98.88 95 GLY A N 1
ATOM 730 C CA . GLY A 1 95 ? 10.812 9.781 -5.309 1 98.88 95 GLY A CA 1
ATOM 731 C C . GLY A 1 95 ? 10.125 8.43 -5.25 1 98.88 95 GLY A C 1
ATOM 732 O O . GLY A 1 95 ? 9.883 7.805 -6.285 1 98.88 95 GLY A O 1
ATOM 733 N N . SER A 1 96 ? 9.875 7.977 -4.043 1 98.88 96 SER A N 1
ATOM 734 C CA . SER A 1 96 ? 9.117 6.742 -3.846 1 98.88 96 SER A CA 1
ATOM 735 C C . SER A 1 96 ? 7.758 6.816 -4.527 1 98.88 96 SER A C 1
ATOM 737 O O . SER A 1 96 ? 7.309 5.84 -5.133 1 98.88 96 SER A O 1
ATOM 739 N N . GLY A 1 97 ? 7.082 7.949 -4.367 1 98.88 97 GLY A N 1
ATOM 740 C CA . GLY A 1 97 ? 5.801 8.133 -5.031 1 98.88 97 GLY A CA 1
ATOM 741 C C . GLY A 1 97 ? 5.883 7.988 -6.539 1 98.88 97 GLY A C 1
ATOM 742 O O . GLY A 1 97 ? 5.07 7.285 -7.145 1 98.88 97 GLY A O 1
ATOM 743 N N . VAL A 1 98 ? 6.836 8.586 -7.137 1 98.88 98 VAL A N 1
ATOM 744 C CA . VAL A 1 98 ? 7.008 8.555 -8.586 1 98.88 98 VAL A CA 1
ATOM 745 C C . VAL A 1 98 ? 7.371 7.137 -9.031 1 98.88 98 VAL A C 1
ATOM 747 O O . VAL A 1 98 ? 6.789 6.609 -9.984 1 98.88 98 VAL A O 1
ATOM 750 N N . LEU A 1 99 ? 8.305 6.566 -8.336 1 98.88 99 LEU A N 1
ATOM 751 C CA . LEU A 1 99 ? 8.758 5.223 -8.688 1 98.88 99 LEU A CA 1
ATOM 752 C C . LEU A 1 99 ? 7.602 4.23 -8.633 1 98.88 99 LEU A C 1
ATOM 754 O O . LEU A 1 99 ? 7.398 3.459 -9.57 1 98.88 99 LEU A O 1
ATOM 758 N N . SER A 1 100 ? 6.852 4.258 -7.543 1 98.81 100 SER A N 1
ATOM 759 C CA . SER A 1 100 ? 5.762 3.301 -7.379 1 98.81 100 SER A CA 1
ATOM 760 C C . SER A 1 100 ? 4.625 3.588 -8.352 1 98.81 100 SER A C 1
ATOM 762 O O . SER A 1 100 ? 3.936 2.668 -8.805 1 98.81 100 SER A O 1
ATOM 764 N N . LEU A 1 101 ? 4.438 4.832 -8.727 1 98.81 101 LEU A N 1
ATOM 765 C CA . LEU A 1 101 ? 3.449 5.133 -9.758 1 98.81 101 LEU A CA 1
ATOM 766 C C . LEU A 1 101 ? 3.834 4.488 -11.086 1 98.81 101 LEU A C 1
ATOM 768 O O . LEU A 1 101 ? 2.992 3.893 -11.758 1 98.81 101 LEU A O 1
ATOM 772 N N . CYS A 1 102 ? 5.055 4.598 -11.453 1 98.62 102 CYS A N 1
ATOM 773 C CA . CYS A 1 102 ? 5.547 3.975 -12.672 1 98.62 102 CYS A CA 1
ATOM 774 C C . CYS A 1 102 ? 5.371 2.461 -12.625 1 98.62 102 CYS A C 1
ATOM 776 O O . CYS A 1 102 ? 4.957 1.848 -13.609 1 98.62 102 CYS A O 1
ATOM 778 N N . PHE A 1 103 ? 5.656 1.884 -11.469 1 98.44 103 PHE A N 1
ATOM 779 C CA . PHE A 1 103 ? 5.473 0.449 -11.289 1 98.44 103 PHE A CA 1
ATOM 780 C C . PHE A 1 103 ? 4.008 0.063 -11.453 1 98.44 103 PHE A C 1
ATOM 782 O O . PHE A 1 103 ? 3.693 -0.924 -12.125 1 98.44 103 PHE A O 1
ATOM 789 N N . GLY A 1 104 ? 3.162 0.819 -10.828 1 98.38 104 GLY A N 1
ATOM 790 C CA . GLY A 1 104 ? 1.739 0.541 -10.93 1 98.38 104 GLY A CA 1
ATOM 791 C C . GLY A 1 104 ? 1.224 0.609 -12.359 1 98.38 104 GLY A C 1
ATOM 792 O O . GLY A 1 104 ? 0.455 -0.253 -12.789 1 98.38 104 GLY A O 1
ATOM 793 N N . LEU A 1 105 ? 1.632 1.6 -13.086 1 98.56 105 LEU A N 1
ATOM 794 C CA . LEU A 1 105 ? 1.217 1.746 -14.477 1 98.56 105 LEU A CA 1
ATOM 795 C C . LEU A 1 105 ? 1.742 0.594 -15.328 1 98.56 105 LEU A C 1
ATOM 797 O O . LEU A 1 105 ? 1.018 0.054 -16.172 1 98.56 105 LEU A O 1
ATOM 801 N N . ALA A 1 106 ? 2.975 0.234 -15.117 1 98.38 106 ALA A N 1
ATOM 802 C CA . ALA A 1 106 ? 3.549 -0.896 -15.844 1 98.38 106 ALA A CA 1
ATOM 803 C C . ALA A 1 106 ? 2.775 -2.18 -15.555 1 98.38 106 ALA A C 1
ATOM 805 O O . ALA A 1 106 ? 2.479 -2.949 -16.469 1 98.38 106 ALA A O 1
ATOM 806 N N . MET A 1 107 ? 2.443 -2.414 -14.297 1 97.75 107 MET A N 1
ATOM 807 C CA . MET A 1 107 ? 1.675 -3.596 -13.922 1 97.75 107 MET A CA 1
ATOM 808 C C . MET A 1 107 ? 0.292 -3.576 -14.562 1 97.75 107 MET A C 1
ATOM 810 O O . MET A 1 107 ? -0.184 -4.602 -15.055 1 97.75 107 MET A O 1
ATOM 814 N N . ALA A 1 108 ? -0.332 -2.381 -14.523 1 97.44 108 ALA A N 1
ATOM 815 C CA . ALA A 1 108 ? -1.671 -2.268 -15.102 1 97.44 108 ALA A CA 1
ATOM 816 C C . ALA A 1 108 ? -1.658 -2.604 -16.594 1 97.44 108 ALA A C 1
ATOM 818 O O . ALA A 1 108 ? -2.543 -3.309 -17.078 1 97.44 108 ALA A O 1
ATOM 819 N N . ILE A 1 109 ? -0.691 -2.154 -17.312 1 97.38 109 ILE A N 1
ATOM 820 C CA . ILE A 1 109 ? -0.59 -2.365 -18.75 1 97.38 109 ILE A CA 1
ATOM 821 C C . ILE A 1 109 ? -0.249 -3.824 -19.031 1 97.38 109 ILE A C 1
ATOM 823 O O . ILE A 1 109 ? -0.837 -4.445 -19.922 1 97.38 109 ILE A O 1
ATOM 827 N N . SER A 1 110 ? 0.634 -4.426 -18.25 1 97 110 SER A N 1
ATOM 828 C CA . SER A 1 110 ? 1.188 -5.738 -18.562 1 97 110 SER A CA 1
ATOM 829 C C . SER A 1 110 ? 0.32 -6.855 -17.984 1 97 110 SER A C 1
ATOM 831 O O . SER A 1 110 ? 0.228 -7.938 -18.562 1 97 110 SER A O 1
ATOM 833 N N . PHE A 1 111 ? -0.303 -6.629 -16.812 1 95.12 111 PHE A N 1
ATOM 834 C CA . PHE A 1 111 ? -0.987 -7.715 -16.109 1 95.12 111 PHE A CA 1
ATOM 835 C C . PHE A 1 111 ? -2.473 -7.41 -15.969 1 95.12 111 PHE A C 1
ATOM 837 O O . PHE A 1 111 ? -3.26 -8.297 -15.617 1 95.12 111 PHE A O 1
ATOM 844 N N . GLY A 1 112 ? -2.887 -6.156 -16.219 1 94.69 112 GLY A N 1
ATOM 845 C CA . GLY A 1 112 ? -4.242 -5.711 -15.938 1 94.69 112 GLY A CA 1
ATOM 846 C C . GLY A 1 112 ? -4.355 -4.906 -14.656 1 94.69 112 GLY A C 1
ATOM 847 O O . GLY A 1 112 ? -3.492 -5 -13.781 1 94.69 112 GLY A O 1
ATOM 848 N N . ILE A 1 113 ? -5.441 -4.211 -14.492 1 96.88 113 ILE A N 1
ATOM 849 C CA . ILE A 1 113 ? -5.613 -3.205 -13.445 1 96.88 113 ILE A CA 1
ATOM 850 C C . ILE A 1 113 ? -5.707 -3.889 -12.086 1 96.88 113 ILE A C 1
ATOM 852 O O . ILE A 1 113 ? -5.379 -3.289 -11.055 1 96.88 113 ILE A O 1
ATOM 856 N N . GLU A 1 114 ? -6.102 -5.129 -12.078 1 96.5 114 GLU A N 1
ATOM 857 C CA . GLU A 1 114 ? -6.246 -5.867 -10.828 1 96.5 114 GLU A CA 1
ATOM 858 C C . GLU A 1 114 ? -4.898 -6.031 -10.125 1 96.5 114 GLU A C 1
ATOM 860 O O . GLU A 1 114 ? -4.828 -6.012 -8.891 1 96.5 114 GLU A O 1
ATOM 865 N N . SER A 1 115 ? -3.842 -6.125 -10.875 1 96.31 115 SER A N 1
ATOM 866 C CA . SER A 1 115 ? -2.523 -6.418 -10.32 1 96.31 115 SER A CA 1
ATOM 867 C C . SER A 1 115 ? -2.033 -5.285 -9.43 1 96.31 115 SER A C 1
ATOM 869 O O . SER A 1 115 ? -1.79 -5.484 -8.234 1 96.31 115 SER A O 1
ATOM 871 N N . PRO A 1 116 ? -1.976 -4.047 -9.953 1 97.75 116 PRO A N 1
ATOM 872 C CA . PRO A 1 116 ? -1.487 -2.973 -9.078 1 97.75 116 PRO A CA 1
ATOM 873 C C . PRO A 1 116 ? -2.475 -2.615 -7.973 1 97.75 116 PRO A C 1
ATOM 875 O O . PRO A 1 116 ? -2.068 -2.133 -6.91 1 97.75 116 PRO A O 1
ATOM 878 N N . LEU A 1 117 ? -3.729 -2.836 -8.172 1 97.81 117 LEU A N 1
ATOM 879 C CA . LEU A 1 117 ? -4.699 -2.619 -7.105 1 97.81 117 LEU A CA 1
ATOM 880 C C . LEU A 1 117 ? -4.527 -3.652 -5.996 1 97.81 117 LEU A C 1
ATOM 882 O O . LEU A 1 117 ? -4.488 -3.301 -4.816 1 97.81 117 LEU A O 1
ATOM 886 N N . GLY A 1 118 ? -4.336 -4.891 -6.414 1 96.75 118 GLY A N 1
ATOM 887 C CA . GLY A 1 118 ? -4.18 -5.977 -5.461 1 96.75 118 GLY A CA 1
ATOM 888 C C . GLY A 1 118 ? -2.9 -5.883 -4.648 1 96.75 118 GLY A C 1
ATOM 889 O O . GLY A 1 118 ? -2.869 -6.273 -3.482 1 96.75 118 GLY A O 1
ATOM 890 N N . TYR A 1 119 ? -1.903 -5.336 -5.234 1 97.06 119 TYR A N 1
ATOM 891 C CA . TYR A 1 119 ? -0.611 -5.207 -4.566 1 97.06 119 TYR A CA 1
ATOM 892 C C . TYR A 1 119 ? -0.5 -3.867 -3.848 1 97.06 119 TYR A C 1
ATOM 894 O O . TYR A 1 119 ? 0.561 -3.525 -3.32 1 97.06 119 TYR A O 1
ATOM 902 N N . SER A 1 120 ? -1.542 -3.086 -3.9 1 98.38 120 SER A N 1
ATOM 903 C CA . SER A 1 120 ? -1.624 -1.778 -3.258 1 98.38 120 SER A CA 1
ATOM 904 C C . SER A 1 120 ? -0.533 -0.842 -3.768 1 98.38 120 SER A C 1
ATOM 906 O O . SER A 1 120 ? 0.029 -0.059 -2.998 1 98.38 120 SER A O 1
ATOM 908 N N . VAL A 1 121 ? -0.259 -0.914 -5.035 1 98.69 121 VAL A N 1
ATOM 909 C CA . VAL A 1 121 ? 0.847 -0.127 -5.57 1 98.69 121 VAL A CA 1
ATOM 910 C C . VAL A 1 121 ? 0.425 1.334 -5.703 1 98.69 121 VAL A C 1
ATOM 912 O O . VAL A 1 121 ? 1.204 2.242 -5.406 1 98.69 121 VAL A O 1
ATOM 915 N N . PHE A 1 122 ? -0.796 1.571 -6.117 1 98.75 122 PHE A N 1
ATOM 916 C CA . PHE A 1 122 ? -1.279 2.943 -6.215 1 98.75 122 PHE A CA 1
ATOM 917 C C . PHE A 1 122 ? -1.454 3.557 -4.832 1 98.75 122 PHE A C 1
ATOM 919 O O . PHE A 1 122 ? -1.251 4.758 -4.648 1 98.75 122 PHE A O 1
ATOM 926 N N . THR A 1 123 ? -1.829 2.727 -3.895 1 98.81 123 THR A N 1
ATOM 927 C CA . THR A 1 123 ? -1.899 3.176 -2.51 1 98.81 123 THR A CA 1
ATOM 928 C C . THR A 1 123 ? -0.522 3.602 -2.008 1 98.81 123 THR A C 1
ATOM 930 O O . THR A 1 123 ? -0.383 4.652 -1.38 1 98.81 123 THR A O 1
ATOM 933 N N . LEU A 1 124 ? 0.456 2.771 -2.303 1 98.81 124 LEU A N 1
ATOM 934 C CA . LEU A 1 124 ? 1.829 3.107 -1.94 1 98.81 124 LEU A CA 1
ATOM 935 C C . LEU A 1 124 ? 2.244 4.438 -2.559 1 98.81 124 LEU A C 1
ATOM 937 O O . LEU A 1 124 ? 2.854 5.277 -1.889 1 98.81 124 LEU A O 1
ATOM 941 N N . SER A 1 125 ? 1.919 4.656 -3.768 1 98.88 125 SER A N 1
ATOM 942 C CA . SER A 1 125 ? 2.277 5.891 -4.457 1 98.88 125 SER A CA 1
ATOM 943 C C . SER A 1 125 ? 1.624 7.102 -3.797 1 98.88 125 SER A C 1
ATOM 945 O O . SER A 1 125 ? 2.309 8.055 -3.428 1 98.88 125 SER A O 1
ATOM 947 N N . ALA A 1 126 ? 0.334 7.043 -3.625 1 98.81 126 ALA A N 1
ATOM 948 C CA . ALA A 1 126 ? -0.4 8.148 -3.018 1 98.81 126 ALA A CA 1
ATOM 949 C C . ALA A 1 126 ? 0.086 8.414 -1.595 1 98.81 126 ALA A C 1
ATOM 951 O O . ALA A 1 126 ? 0.23 9.562 -1.186 1 98.81 126 ALA A O 1
ATOM 952 N N . ALA A 1 127 ? 0.309 7.324 -0.864 1 98.81 127 ALA A N 1
ATOM 953 C CA . ALA A 1 127 ? 0.793 7.445 0.508 1 98.81 127 ALA A CA 1
ATOM 954 C C . ALA A 1 127 ? 2.164 8.117 0.549 1 98.81 127 ALA A C 1
ATOM 956 O O . ALA A 1 127 ? 2.445 8.914 1.442 1 98.81 127 ALA A O 1
ATOM 957 N N . SER A 1 128 ? 2.98 7.758 -0.369 1 98.88 128 SER A N 1
ATOM 958 C CA . SER A 1 128 ? 4.309 8.352 -0.452 1 98.88 128 SER A CA 1
ATOM 959 C C . SER A 1 128 ? 4.23 9.852 -0.706 1 98.88 128 SER A C 1
ATOM 961 O O . SER A 1 128 ? 4.957 10.633 -0.088 1 98.88 128 SER A O 1
ATOM 963 N N . PHE A 1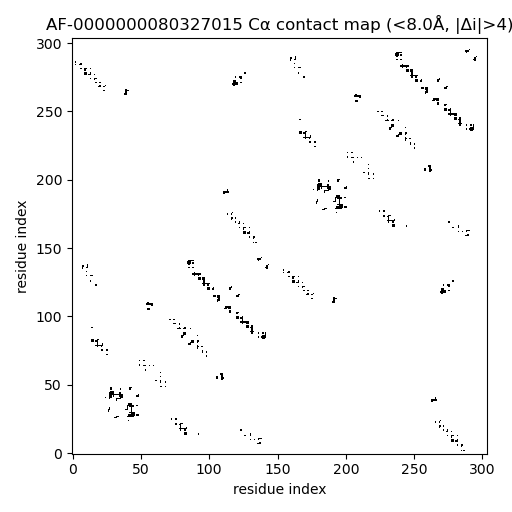 129 ? 3.355 10.242 -1.606 1 98.81 129 PHE A N 1
ATOM 964 C CA . PHE A 1 129 ? 3.209 11.664 -1.885 1 98.81 129 PHE A CA 1
ATOM 965 C C . PHE A 1 129 ? 2.66 12.398 -0.669 1 98.81 129 PHE A C 1
ATOM 967 O O . PHE A 1 129 ? 3.07 13.523 -0.381 1 98.81 129 PHE A O 1
ATOM 974 N N . LEU A 1 130 ? 1.714 11.805 0.023 1 98.38 130 LEU A N 1
ATOM 975 C CA . LEU A 1 130 ? 1.208 12.422 1.242 1 98.38 130 LEU A CA 1
ATOM 976 C C . LEU A 1 130 ? 2.312 12.555 2.285 1 98.38 130 LEU A C 1
ATOM 978 O O . LEU A 1 130 ? 2.43 13.586 2.947 1 98.38 130 LEU A O 1
ATOM 982 N N . LEU A 1 131 ? 3.082 11.508 2.398 1 98.31 131 LEU A N 1
ATOM 983 C CA . LEU A 1 131 ? 4.207 11.531 3.328 1 98.31 131 LEU A CA 1
ATOM 984 C C . LEU A 1 131 ? 5.172 12.656 2.984 1 98.31 131 LEU A C 1
ATOM 986 O O . LEU A 1 131 ? 5.688 13.336 3.879 1 98.31 131 LEU A O 1
ATOM 990 N N . ALA A 1 132 ? 5.348 12.914 1.745 1 98.31 132 ALA A N 1
ATOM 991 C CA . ALA A 1 132 ? 6.332 13.883 1.271 1 98.31 132 ALA A CA 1
ATOM 992 C C . ALA A 1 132 ? 5.965 15.297 1.714 1 98.31 132 ALA A C 1
ATOM 994 O O . ALA A 1 132 ? 6.816 16.188 1.739 1 98.31 132 ALA A O 1
ATOM 995 N N . VAL A 1 133 ? 4.707 15.469 2.066 1 96.81 133 VAL A N 1
ATOM 996 C CA . VAL A 1 133 ? 4.297 16.844 2.326 1 96.81 133 VAL A CA 1
ATOM 997 C C . VAL A 1 133 ? 3.906 17 3.795 1 96.81 133 VAL A C 1
ATOM 999 O O . VAL A 1 133 ? 3.279 17.984 4.176 1 96.81 133 VAL A O 1
ATOM 1002 N N . GLN A 1 134 ? 4.199 16 4.586 1 95.06 134 GLN A N 1
ATOM 1003 C CA . GLN A 1 134 ? 4.004 16.156 6.02 1 95.06 134 GLN A CA 1
ATOM 1004 C C . GLN A 1 134 ? 4.895 17.266 6.574 1 95.06 134 GLN A C 1
ATOM 1006 O O . GLN A 1 134 ? 6.027 17.453 6.125 1 95.06 134 GLN A O 1
ATOM 1011 N N . PRO A 1 135 ? 4.43 17.953 7.562 1 91.62 135 PRO A N 1
ATOM 1012 C CA . PRO A 1 135 ? 5.168 19.125 8.039 1 91.62 135 PRO A CA 1
ATOM 1013 C C . PRO A 1 135 ? 6.406 18.766 8.844 1 91.62 135 PRO A C 1
ATOM 1015 O O . PRO A 1 135 ? 7.363 19.547 8.914 1 91.62 135 PRO A O 1
ATOM 1018 N N . TYR A 1 136 ? 6.336 17.656 9.508 1 90.94 136 TYR A N 1
ATOM 1019 C CA . TYR A 1 136 ? 7.438 17.281 10.383 1 90.94 136 TYR A CA 1
ATOM 1020 C C . TYR A 1 136 ? 7.641 15.766 10.383 1 90.94 136 TYR A C 1
ATOM 1022 O O . TYR A 1 136 ? 6.668 15.008 10.352 1 90.94 136 TYR A O 1
ATOM 1030 N N . TYR A 1 137 ? 8.938 15.344 10.422 1 95.12 137 TYR A N 1
ATOM 1031 C CA . TYR A 1 137 ? 9.312 13.938 10.461 1 95.12 137 TYR A CA 1
ATOM 1032 C C . TYR A 1 137 ? 10.078 13.609 11.734 1 95.12 137 TYR A C 1
ATOM 1034 O O . TYR A 1 137 ? 11.273 13.891 11.844 1 95.12 137 TYR A O 1
ATOM 1042 N N . ILE A 1 138 ? 9.398 12.891 12.594 1 93.75 138 ILE A N 1
ATOM 1043 C CA . ILE A 1 138 ? 10.039 12.578 13.867 1 93.75 138 ILE A CA 1
ATOM 1044 C C . ILE A 1 138 ? 11.062 11.453 13.68 1 93.75 138 ILE A C 1
ATOM 1046 O O . ILE A 1 138 ? 10.961 10.68 12.727 1 93.75 138 ILE A O 1
ATOM 1050 N N . TRP A 1 139 ? 12.055 11.383 14.602 1 94.88 139 TRP A N 1
ATOM 1051 C CA . TRP A 1 139 ? 13.102 10.359 14.586 1 94.88 139 TRP A CA 1
ATOM 1052 C C . TRP A 1 139 ? 13.742 10.258 13.211 1 94.88 139 TRP A C 1
ATOM 1054 O O . TRP A 1 139 ? 13.828 9.172 12.633 1 94.88 139 TRP A O 1
ATOM 1064 N N . SER A 1 140 ? 14.125 11.398 12.711 1 95.38 140 SER A N 1
ATOM 1065 C CA . SER A 1 140 ? 14.758 11.508 11.398 1 95.38 140 SER A CA 1
ATOM 1066 C C . SER A 1 140 ? 16.062 12.297 11.477 1 95.38 140 SER A C 1
ATOM 1068 O O . SER A 1 140 ? 16.219 13.172 12.328 1 95.38 140 SER A O 1
ATOM 1070 N N . VAL A 1 141 ? 17 11.961 10.641 1 94.06 141 VAL A N 1
ATOM 1071 C CA . VAL A 1 141 ? 18.234 12.727 10.516 1 94.06 141 VAL A CA 1
ATOM 1072 C C . VAL A 1 141 ? 17.906 14.18 10.195 1 94.06 141 VAL A C 1
ATOM 1074 O O . VAL A 1 141 ? 18.578 15.094 10.688 1 94.06 141 VAL A O 1
ATOM 1077 N N . ASP A 1 142 ? 16.922 14.367 9.414 1 93.56 142 ASP A N 1
ATOM 1078 C CA . ASP A 1 142 ? 16.484 15.719 9.094 1 93.56 142 ASP A CA 1
ATOM 1079 C C . ASP A 1 142 ? 16.141 16.5 10.359 1 93.56 142 ASP A C 1
ATOM 1081 O O . ASP A 1 142 ? 16.469 17.672 10.477 1 93.56 142 ASP A O 1
ATOM 1085 N N . ALA A 1 143 ? 15.43 15.844 11.266 1 89.56 143 ALA A N 1
ATOM 1086 C CA . ALA A 1 143 ? 15.016 16.484 12.508 1 89.56 143 ALA A CA 1
ATOM 1087 C C . ALA A 1 143 ? 16.219 16.828 13.375 1 89.56 143 ALA A C 1
ATOM 1089 O O . ALA A 1 143 ? 16.234 17.875 14.039 1 89.56 143 ALA A O 1
ATOM 1090 N N . LEU A 1 144 ? 17.188 16 13.367 1 89.31 144 LEU A N 1
ATOM 1091 C CA . LEU A 1 144 ? 18.391 16.234 14.141 1 89.31 144 LEU A CA 1
ATOM 1092 C C . LEU A 1 144 ? 19.188 17.406 13.586 1 89.31 144 LEU A C 1
ATOM 1094 O O . LEU A 1 144 ? 19.734 18.203 14.344 1 89.31 144 LEU A O 1
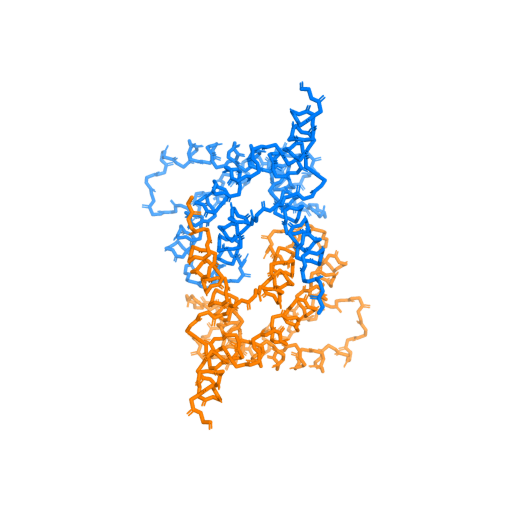ATOM 1098 N N . ARG A 1 145 ? 19.219 17.453 12.352 1 88.19 145 ARG A N 1
ATOM 1099 C CA . ARG A 1 145 ? 19.938 18.547 11.695 1 88.19 145 ARG A CA 1
ATOM 1100 C C . ARG A 1 145 ? 19.266 19.875 11.961 1 88.19 145 ARG A C 1
ATOM 1102 O O . ARG A 1 145 ? 19.953 20.891 12.164 1 88.19 145 ARG A O 1
ATOM 1109 N N . LEU A 1 146 ? 17.969 19.891 11.922 1 84.25 146 LEU A N 1
ATOM 1110 C CA . LEU A 1 146 ? 17.219 21.125 12.188 1 84.25 146 LEU A CA 1
ATOM 1111 C C . LEU A 1 146 ? 17.453 21.594 13.617 1 84.25 146 LEU A C 1
ATOM 1113 O O . LEU A 1 146 ? 17.609 22.797 13.867 1 84.25 146 LEU A O 1
ATOM 1117 N N . LYS A 1 147 ? 17.5 20.703 14.555 1 86.56 147 LYS A N 1
ATOM 1118 C CA . LYS A 1 147 ? 17.734 21.031 15.961 1 86.56 147 LYS A CA 1
ATOM 1119 C C . LYS A 1 147 ? 19.141 21.578 16.156 1 86.56 147 LYS A C 1
ATOM 1121 O O . LYS A 1 147 ? 19.344 22.547 16.922 1 86.56 147 LYS A O 1
ATOM 1126 N N . SER A 1 148 ? 20.031 20.984 15.523 1 86 148 SER A N 1
ATOM 1127 C CA . SER A 1 148 ? 21.406 21.422 15.633 1 86 148 SER A CA 1
ATOM 1128 C C . SER A 1 148 ? 21.578 22.828 15.062 1 86 148 SER A C 1
ATOM 1130 O O . SER A 1 148 ? 22.312 23.641 15.625 1 86 148 SER A O 1
ATOM 1132 N N . ASP A 1 149 ? 20.953 23.125 14 1 84.06 149 ASP A N 1
ATOM 1133 C CA . ASP A 1 149 ? 21.047 24.438 13.359 1 84.06 149 ASP A CA 1
ATOM 1134 C C . ASP A 1 149 ? 20.422 25.516 14.242 1 84.06 149 ASP A C 1
ATOM 1136 O O . ASP A 1 149 ? 20.844 26.672 14.211 1 84.06 149 ASP A O 1
ATOM 1140 N N . LEU A 1 150 ? 19.422 25.062 14.977 1 78.69 150 LEU A N 1
ATOM 1141 C CA . LEU A 1 150 ? 18.75 26.016 15.852 1 78.69 150 LEU A CA 1
ATOM 1142 C C . LEU A 1 150 ? 19.594 26.312 17.094 1 78.69 150 LEU A C 1
ATOM 1144 O O . LEU A 1 150 ? 19.469 27.391 17.688 1 78.69 150 LEU A O 1
ATOM 1148 N N . LEU A 1 151 ? 20.422 25.469 17.422 1 80.88 151 LEU A N 1
ATOM 1149 C CA . LEU A 1 151 ? 21.25 25.625 18.609 1 80.88 151 LEU A CA 1
ATOM 1150 C C . LEU A 1 151 ? 22.562 26.312 18.297 1 80.88 151 LEU A C 1
ATOM 1152 O O . LEU A 1 151 ? 23.297 26.734 19.188 1 80.88 151 LEU A O 1
ATOM 1156 N N . THR A 1 152 ? 22.922 26.422 17.078 1 74.88 152 THR A N 1
ATOM 1157 C CA . THR A 1 152 ? 24.125 27.156 16.703 1 74.88 152 THR A CA 1
ATOM 1158 C C . THR A 1 152 ? 23.766 28.562 16.219 1 74.88 152 THR A C 1
ATOM 1160 O O . THR A 1 152 ? 24.516 29.5 16.453 1 74.88 152 THR A O 1
ATOM 1163 N N . MET B 1 1 ? 5.734 27.469 0.735 1 37.47 1 MET B N 1
ATOM 1164 C CA . MET B 1 1 ? 4.77 26.75 -0.097 1 37.47 1 MET B CA 1
ATOM 1165 C C . MET B 1 1 ? 3.535 26.359 0.71 1 37.47 1 MET B C 1
ATOM 1167 O O . MET B 1 1 ? 3.652 25.797 1.797 1 37.47 1 MET B O 1
ATOM 1171 N N . ASN B 1 2 ? 2.387 26.953 0.553 1 44.22 2 ASN B N 1
ATOM 1172 C CA . ASN B 1 2 ? 1.129 26.656 1.23 1 44.22 2 ASN B CA 1
ATOM 1173 C C . ASN B 1 2 ? 0.784 25.172 1.146 1 44.22 2 ASN B C 1
ATOM 1175 O O . ASN B 1 2 ? 0.275 24.703 0.126 1 44.22 2 ASN B O 1
ATOM 1179 N N . THR B 1 3 ? 1.459 24.234 1.942 1 62.66 3 THR B N 1
ATOM 1180 C CA . THR B 1 3 ? 1.549 22.781 1.932 1 62.66 3 THR B CA 1
ATOM 1181 C C . THR B 1 3 ? 0.19 22.141 2.225 1 62.66 3 THR B C 1
ATOM 1183 O O . THR B 1 3 ? -0.011 20.953 1.993 1 62.66 3 THR B O 1
ATOM 1186 N N . LYS B 1 4 ? -0.812 22.984 2.41 1 73.06 4 LYS B N 1
ATOM 1187 C CA . LYS B 1 4 ? -2.102 22.484 2.871 1 73.06 4 LYS B CA 1
ATOM 1188 C C . LYS B 1 4 ? -2.936 21.953 1.703 1 73.06 4 LYS B C 1
ATOM 1190 O O . LYS B 1 4 ? -3.391 20.812 1.721 1 73.06 4 LYS B O 1
ATOM 1195 N N . PRO B 1 5 ? -2.912 22.844 0.641 1 82.25 5 PRO B N 1
ATOM 1196 C CA . PRO B 1 5 ? -3.723 22.328 -0.465 1 82.25 5 PRO B CA 1
ATOM 1197 C C . PRO B 1 5 ? -3.125 21.078 -1.096 1 82.25 5 PRO B C 1
ATOM 1199 O O . PRO B 1 5 ? -3.863 20.156 -1.479 1 82.25 5 PRO B O 1
ATOM 1202 N N . THR B 1 6 ? -1.859 21.016 -1.047 1 90.5 6 THR B N 1
ATOM 1203 C CA . THR B 1 6 ? -1.195 19.859 -1.65 1 90.5 6 THR B CA 1
ATOM 1204 C C . THR B 1 6 ? -1.414 18.609 -0.809 1 90.5 6 THR B C 1
ATOM 1206 O O . THR B 1 6 ? -1.688 17.531 -1.347 1 90.5 6 THR B O 1
ATOM 1209 N N . ALA B 1 7 ? -1.355 18.781 0.458 1 92.62 7 ALA B N 1
ATOM 1210 C CA . ALA B 1 7 ? -1.583 17.656 1.357 1 92.62 7 ALA B CA 1
ATOM 1211 C C . ALA B 1 7 ? -3.01 17.125 1.225 1 92.62 7 ALA B C 1
ATOM 1213 O O . ALA B 1 7 ? -3.238 15.922 1.299 1 92.62 7 ALA B O 1
ATOM 1214 N N . GLU B 1 8 ? -3.895 18.047 1.044 1 95.06 8 GLU B N 1
ATOM 1215 C CA . GLU B 1 8 ? -5.289 17.656 0.886 1 95.06 8 GLU B CA 1
ATOM 1216 C C . GLU B 1 8 ? -5.496 16.859 -0.398 1 95.06 8 GLU B C 1
ATOM 1218 O O . GLU B 1 8 ? -6.266 15.891 -0.42 1 95.06 8 GLU B O 1
ATOM 1223 N N . VAL B 1 9 ? -4.836 17.297 -1.417 1 97.12 9 VAL B N 1
ATOM 1224 C CA . VAL B 1 9 ? -4.957 16.609 -2.701 1 97.12 9 VAL B CA 1
ATOM 1225 C C . VAL B 1 9 ? -4.359 15.211 -2.604 1 97.12 9 VAL B C 1
ATOM 1227 O O . VAL B 1 9 ? -4.957 14.242 -3.072 1 97.12 9 VAL B O 1
ATOM 1230 N N . PHE B 1 10 ? -3.203 15.078 -2.002 1 97.75 10 PHE B N 1
ATOM 1231 C CA . PHE B 1 10 ? -2.588 13.766 -1.865 1 97.75 10 PHE B CA 1
ATOM 1232 C C . PHE B 1 10 ? -3.381 12.898 -0.898 1 97.75 10 PHE B C 1
ATOM 1234 O O . PHE B 1 10 ? -3.457 11.68 -1.071 1 97.75 10 PHE B O 1
ATOM 1241 N N . GLY B 1 11 ? -3.971 13.539 0.127 1 97.69 11 GLY B N 1
ATOM 1242 C CA . GLY B 1 11 ? -4.902 12.812 0.977 1 97.69 11 GLY B CA 1
ATOM 1243 C C . GLY B 1 11 ? -6.078 12.234 0.214 1 97.69 11 GLY B C 1
ATOM 1244 O O . GLY B 1 11 ? -6.5 11.102 0.478 1 97.69 11 GLY B O 1
ATOM 1245 N N . LEU B 1 12 ? -6.57 13.078 -0.683 1 98.25 12 LEU B N 1
ATOM 1246 C CA . LEU B 1 12 ? -7.672 12.602 -1.519 1 98.25 12 LEU B CA 1
ATOM 1247 C C . LEU B 1 12 ? -7.219 11.453 -2.41 1 98.25 12 LEU B C 1
ATOM 1249 O O . LEU B 1 12 ? -7.941 10.469 -2.572 1 98.25 12 LEU B O 1
ATOM 1253 N N . CYS B 1 13 ? -6.066 11.539 -3.018 1 98.62 13 CYS B N 1
ATOM 1254 C CA . CYS B 1 13 ? -5.539 10.461 -3.85 1 98.62 13 CYS B CA 1
ATOM 1255 C C . CYS B 1 13 ? -5.395 9.172 -3.047 1 98.62 13 CYS B C 1
ATOM 1257 O O . CYS B 1 13 ? -5.719 8.086 -3.541 1 98.62 13 CYS B O 1
ATOM 1259 N N . LEU B 1 14 ? -4.906 9.312 -1.827 1 98.81 14 LEU B N 1
ATOM 1260 C CA . LEU B 1 14 ? -4.742 8.148 -0.963 1 98.81 14 LEU B CA 1
ATOM 1261 C C . LEU B 1 14 ? -6.098 7.543 -0.609 1 98.81 14 LEU B C 1
ATOM 1263 O O . LEU B 1 14 ? -6.281 6.328 -0.698 1 98.81 14 LEU B O 1
ATOM 1267 N N . ARG B 1 15 ? -6.949 8.398 -0.239 1 98.69 15 ARG B N 1
ATOM 1268 C CA . ARG B 1 15 ? -8.305 7.988 0.106 1 98.69 15 ARG B CA 1
ATOM 1269 C C . ARG B 1 15 ? -8.961 7.223 -1.043 1 98.69 15 ARG B C 1
ATOM 1271 O O . ARG B 1 15 ? -9.508 6.137 -0.843 1 98.69 15 ARG B O 1
ATOM 1278 N N . VAL B 1 16 ? -8.898 7.684 -2.232 1 98.75 16 VAL B N 1
ATOM 1279 C CA . VAL B 1 16 ? -9.5 7.074 -3.416 1 98.75 16 VAL B CA 1
ATOM 1280 C C . VAL B 1 16 ? -8.773 5.781 -3.764 1 98.75 16 VAL B C 1
ATOM 1282 O O . VAL B 1 16 ? -9.398 4.781 -4.121 1 98.75 16 VAL B O 1
ATOM 1285 N N . SER B 1 17 ? -7.469 5.797 -3.68 1 98.75 17 SER B N 1
ATOM 1286 C CA . SER B 1 17 ? -6.699 4.598 -4.004 1 98.75 17 SER B CA 1
ATOM 1287 C C . SER B 1 17 ? -7.07 3.438 -3.088 1 98.75 17 SER B C 1
ATOM 1289 O O . SER B 1 17 ? -7.254 2.311 -3.551 1 98.75 17 SER B O 1
ATOM 1291 N N . ILE B 1 18 ? -7.156 3.672 -1.793 1 98.88 18 ILE B N 1
ATOM 1292 C CA . ILE B 1 18 ? -7.535 2.633 -0.841 1 98.88 18 ILE B CA 1
ATOM 1293 C C . ILE B 1 18 ? -8.945 2.141 -1.146 1 98.88 18 ILE B C 1
ATOM 1295 O O . ILE B 1 18 ? -9.188 0.932 -1.217 1 98.88 18 ILE B O 1
ATOM 1299 N N . ALA B 1 19 ? -9.836 3.09 -1.361 1 98.94 19 ALA B N 1
ATOM 1300 C CA . ALA B 1 19 ? -11.25 2.773 -1.586 1 98.94 19 ALA B CA 1
ATOM 1301 C C . ALA B 1 19 ? -11.422 1.924 -2.842 1 98.94 19 ALA B C 1
ATOM 1303 O O . ALA B 1 19 ? -12.109 0.898 -2.812 1 98.94 19 ALA B O 1
ATOM 1304 N N . VAL B 1 20 ? -10.82 2.312 -3.916 1 98.75 20 VAL B N 1
ATOM 1305 C CA . VAL B 1 20 ? -10.977 1.612 -5.188 1 98.75 20 VAL B CA 1
ATOM 1306 C C . VAL B 1 20 ? -10.367 0.214 -5.082 1 98.75 20 VAL B C 1
ATOM 1308 O O . VAL B 1 20 ? -10.93 -0.753 -5.602 1 98.75 20 VAL B O 1
ATOM 1311 N N . SER B 1 21 ? -9.242 0.091 -4.418 1 98.69 21 SER B N 1
ATOM 1312 C CA . SER B 1 21 ? -8.633 -1.222 -4.23 1 98.69 21 SER B CA 1
ATOM 1313 C C . SER B 1 21 ? -9.555 -2.158 -3.463 1 98.69 21 SER B C 1
ATOM 1315 O O . SER B 1 21 ? -9.781 -3.297 -3.877 1 98.69 21 SER B O 1
ATOM 1317 N N . TYR B 1 22 ? -10.102 -1.667 -2.371 1 98.81 22 TYR B N 1
ATOM 1318 C CA . TYR B 1 22 ? -11.016 -2.473 -1.567 1 98.81 22 TYR B CA 1
ATOM 1319 C C . TYR B 1 22 ? -12.227 -2.896 -2.383 1 98.81 22 TYR B C 1
ATOM 1321 O O . TYR B 1 22 ? -12.594 -4.074 -2.396 1 98.81 22 TYR B O 1
ATOM 1329 N N . LEU B 1 23 ? -12.805 -1.972 -3.031 1 98.75 23 LEU B N 1
ATOM 1330 C CA . LEU B 1 23 ? -14.047 -2.242 -3.744 1 98.75 23 LEU B CA 1
ATOM 1331 C C . LEU B 1 23 ? -13.797 -3.125 -4.961 1 98.75 23 LEU B C 1
ATOM 1333 O O . LEU B 1 23 ? -14.641 -3.945 -5.324 1 98.75 23 LEU B O 1
ATOM 1337 N N . TRP B 1 24 ? -12.648 -2.953 -5.605 1 98.5 24 TRP B N 1
ATOM 1338 C CA . TRP B 1 24 ? -12.289 -3.826 -6.719 1 98.5 24 TRP B CA 1
ATOM 1339 C C . TRP B 1 24 ? -12.203 -5.277 -6.262 1 98.5 24 TRP B C 1
ATOM 1341 O O . TRP B 1 24 ? -12.742 -6.176 -6.918 1 98.5 24 TRP B O 1
ATOM 1351 N N . GLU B 1 25 ? -11.516 -5.516 -5.137 1 98 25 GLU B N 1
ATOM 1352 C CA . GLU B 1 25 ? -11.312 -6.863 -4.621 1 98 25 GLU B CA 1
ATOM 1353 C C . GLU B 1 25 ? -12.633 -7.488 -4.168 1 98 25 GLU B C 1
ATOM 1355 O O . GLU B 1 25 ? -12.852 -8.688 -4.352 1 98 25 GLU B O 1
ATOM 1360 N N . VAL B 1 26 ? -13.469 -6.68 -3.555 1 98.5 26 VAL B N 1
ATOM 1361 C CA . VAL B 1 26 ? -14.781 -7.164 -3.145 1 98.5 26 VAL B CA 1
ATOM 1362 C C . VAL B 1 26 ? -15.586 -7.586 -4.375 1 98.5 26 VAL B C 1
ATOM 1364 O O . VAL B 1 26 ? -16.156 -8.68 -4.406 1 98.5 26 VAL B O 1
ATOM 1367 N N . ALA B 1 27 ? -15.641 -6.75 -5.391 1 98.25 27 ALA B N 1
ATOM 1368 C CA . ALA B 1 27 ? -16.359 -7.062 -6.625 1 98.25 27 ALA B CA 1
ATOM 1369 C C . ALA B 1 27 ? -15.781 -8.305 -7.293 1 98.25 27 ALA B C 1
ATOM 1371 O O . ALA B 1 27 ? -16.531 -9.109 -7.859 1 98.25 27 ALA B O 1
ATOM 1372 N N . ASP B 1 28 ? -14.523 -8.469 -7.238 1 98.12 28 ASP B N 1
ATOM 1373 C CA . ASP B 1 28 ? -13.852 -9.617 -7.84 1 98.12 28 ASP B CA 1
ATOM 1374 C C . ASP B 1 28 ? -14.32 -10.922 -7.203 1 98.12 28 ASP B C 1
ATOM 1376 O O . ASP B 1 28 ? -14.695 -11.867 -7.902 1 98.12 28 ASP B O 1
ATOM 1380 N N . ARG B 1 29 ? -14.25 -10.992 -5.895 1 97.06 29 ARG B N 1
ATOM 1381 C CA . ARG B 1 29 ? -14.562 -12.266 -5.254 1 97.06 29 ARG B CA 1
ATOM 1382 C C . ARG B 1 29 ? -16.062 -12.562 -5.309 1 97.06 29 ARG B C 1
ATOM 1384 O O . ARG B 1 29 ? -16.484 -13.688 -5.062 1 97.06 29 ARG B O 1
ATOM 1391 N N . LEU B 1 30 ? -16.875 -11.492 -5.688 1 97.06 30 LEU B N 1
ATOM 1392 C CA . LEU B 1 30 ? -18.297 -11.703 -5.895 1 97.06 30 LEU B CA 1
ATOM 1393 C C . LEU B 1 30 ? -18.594 -12.039 -7.352 1 97.06 30 LEU B C 1
ATOM 1395 O O . LEU B 1 30 ? -19.766 -12.203 -7.734 1 97.06 30 LEU B O 1
ATOM 1399 N N . GLY B 1 31 ? -17.594 -12.023 -8.18 1 96.62 31 GLY B N 1
ATOM 1400 C CA . GLY B 1 31 ? -17.703 -12.484 -9.555 1 96.62 31 GLY B CA 1
ATOM 1401 C C . GLY B 1 31 ? -18.156 -11.391 -10.516 1 96.62 31 GLY B C 1
ATOM 1402 O O . GLY B 1 31 ? -18.594 -11.68 -11.625 1 96.62 31 GLY B O 1
ATOM 1403 N N . ILE B 1 32 ? -18.031 -10.188 -10.156 1 96.56 32 ILE B N 1
ATOM 1404 C CA . ILE B 1 32 ? -18.562 -9.078 -10.938 1 96.56 32 ILE B CA 1
ATOM 1405 C C . ILE B 1 32 ? -17.656 -8.82 -12.148 1 96.56 32 ILE B C 1
ATOM 1407 O O . ILE B 1 32 ? -18.141 -8.453 -13.219 1 96.56 32 ILE B O 1
ATOM 1411 N N . TRP B 1 33 ? -16.375 -9.102 -12.039 1 96.06 33 TRP B N 1
ATOM 1412 C CA . TRP B 1 33 ? -15.438 -8.734 -13.094 1 96.06 33 TRP B CA 1
ATOM 1413 C C . TRP B 1 33 ? -15.297 -9.859 -14.117 1 96.06 33 TRP B C 1
ATOM 1415 O O . TRP B 1 33 ? -14.742 -9.656 -15.195 1 96.06 33 TRP B O 1
ATOM 1425 N N . GLY B 1 34 ? -15.75 -11.062 -13.719 1 95.44 34 GLY B N 1
ATOM 1426 C CA . GLY B 1 34 ? -15.609 -12.195 -14.633 1 95.44 34 GLY B CA 1
ATOM 1427 C C . GLY B 1 34 ? -15.141 -13.461 -13.938 1 95.44 34 GLY B C 1
ATOM 1428 O O . GLY B 1 34 ? -15.047 -13.508 -12.711 1 95.44 34 GLY B O 1
ATOM 1429 N N . ALA B 1 35 ? -14.82 -14.453 -14.742 1 94.12 35 ALA B N 1
ATOM 1430 C CA . ALA B 1 35 ? -14.461 -15.766 -14.211 1 94.12 35 ALA B CA 1
ATOM 1431 C C . ALA B 1 35 ? -12.977 -15.836 -13.867 1 94.12 35 ALA B C 1
ATOM 1433 O O . ALA B 1 35 ? -12.172 -15.07 -14.406 1 94.12 35 ALA B O 1
ATOM 1434 N N . HIS B 1 36 ? -12.688 -16.719 -12.953 1 94.19 36 HIS B N 1
ATOM 1435 C CA . HIS B 1 36 ? -11.297 -16.969 -12.586 1 94.19 36 HIS B CA 1
ATOM 1436 C C . HIS B 1 36 ? -10.438 -17.219 -13.82 1 94.19 36 HIS B C 1
ATOM 1438 O O . HIS B 1 36 ? -10.836 -17.969 -14.719 1 94.19 36 HIS B O 1
ATOM 1444 N N . GLY B 1 37 ? -9.266 -16.547 -13.859 1 88.62 37 GLY B N 1
ATOM 1445 C CA . GLY B 1 37 ? -8.359 -16.75 -14.984 1 88.62 37 GLY B CA 1
ATOM 1446 C C . GLY B 1 37 ? -8.492 -15.68 -16.047 1 88.62 37 GLY B C 1
ATOM 1447 O O . GLY B 1 37 ? -7.625 -15.555 -16.922 1 88.62 37 GLY B O 1
ATOM 1448 N N . GLN B 1 38 ? -9.594 -14.938 -16.062 1 89.62 38 GLN B N 1
ATOM 1449 C CA . GLN B 1 38 ? -9.789 -13.875 -17.031 1 89.62 38 GLN B CA 1
ATOM 1450 C C . GLN B 1 38 ? -8.977 -12.633 -16.656 1 89.62 38 GLN B C 1
ATOM 1452 O O . GLN B 1 38 ? -8.594 -12.461 -15.5 1 89.62 38 GLN B O 1
ATOM 1457 N N . PRO B 1 39 ? -8.727 -11.836 -17.703 1 85.56 39 PRO B N 1
ATOM 1458 C CA . PRO B 1 39 ? -7.988 -10.602 -17.406 1 85.56 39 PRO B CA 1
ATOM 1459 C C . PRO B 1 39 ? -8.695 -9.727 -16.375 1 85.56 39 PRO B C 1
ATOM 1461 O O . PRO B 1 39 ? -9.922 -9.695 -16.328 1 85.56 39 PRO B O 1
ATOM 1464 N N . HIS B 1 40 ? -7.918 -9 -15.469 1 89.25 40 HIS B N 1
ATOM 1465 C CA . HIS B 1 40 ? -8.375 -8.039 -14.469 1 89.25 40 HIS B CA 1
ATOM 1466 C C . HIS B 1 40 ? -9.117 -8.734 -13.328 1 89.25 40 HIS B C 1
ATOM 1468 O O . HIS B 1 40 ? -9.781 -8.086 -12.523 1 89.25 40 HIS B O 1
ATOM 1474 N N . VAL B 1 41 ? -9.094 -10.109 -13.383 1 94.25 41 VAL B N 1
ATOM 1475 C CA . VAL B 1 41 ? -9.773 -10.914 -12.375 1 94.25 41 VAL B CA 1
ATOM 1476 C C . VAL B 1 41 ? -8.742 -11.578 -11.461 1 94.25 41 VAL B C 1
ATOM 1478 O O . VAL B 1 41 ? -7.754 -12.133 -11.938 1 94.25 41 VAL B O 1
ATOM 1481 N N . GLY B 1 42 ? -8.922 -11.492 -10.141 1 93.56 42 GLY B N 1
ATOM 1482 C CA . GLY B 1 42 ? -8.109 -12.195 -9.156 1 93.56 42 GLY B CA 1
ATOM 1483 C C . GLY B 1 42 ? -8.648 -13.57 -8.812 1 93.56 42 GLY B C 1
ATOM 1484 O O . GLY B 1 42 ? -8.117 -14.586 -9.258 1 93.56 42 GLY B O 1
ATOM 1485 N N . TRP B 1 43 ? -9.789 -13.547 -8.227 1 96.25 43 TRP B N 1
ATOM 1486 C CA . TRP B 1 43 ? -10.414 -14.805 -7.84 1 96.25 43 TRP B CA 1
ATOM 1487 C C . TRP B 1 43 ? -11.586 -15.133 -8.758 1 96.25 43 TRP B C 1
ATOM 1489 O O . TRP B 1 43 ? -11.773 -16.281 -9.156 1 96.25 43 TRP B O 1
ATOM 1499 N N . GLY B 1 44 ? -12.367 -14.18 -8.961 1 97.25 44 GLY B N 1
ATOM 1500 C CA . GLY B 1 44 ? -13.477 -14.336 -9.891 1 97.25 44 GLY B CA 1
ATOM 1501 C C . GLY B 1 44 ? -14.742 -14.859 -9.242 1 97.25 44 GLY B C 1
ATOM 1502 O O . GLY B 1 44 ? -15.836 -14.672 -9.766 1 97.25 44 GLY B O 1
ATOM 1503 N N . ASP B 1 45 ? -14.594 -15.594 -8.102 1 97.56 45 ASP B N 1
ATOM 1504 C CA . ASP B 1 45 ? -15.758 -16.078 -7.371 1 97.56 45 ASP B CA 1
ATOM 1505 C C . ASP B 1 45 ? -15.414 -16.359 -5.91 1 97.56 45 ASP B C 1
ATOM 1507 O O . ASP B 1 45 ? -14.242 -16.375 -5.531 1 97.56 45 ASP B O 1
ATOM 1511 N N . TRP B 1 46 ? -16.469 -16.578 -5.141 1 97.94 46 TRP B N 1
ATOM 1512 C CA . TRP B 1 46 ? -16.344 -16.734 -3.697 1 97.94 46 TRP B CA 1
ATOM 1513 C C . TRP B 1 46 ? -15.547 -18 -3.361 1 97.94 46 TRP B C 1
ATOM 1515 O O . TRP B 1 46 ? -14.758 -18.016 -2.418 1 97.94 46 TRP B O 1
ATOM 1525 N N . ALA B 1 47 ? -15.727 -19.062 -4.117 1 97.69 47 ALA B N 1
ATOM 1526 C CA . ALA B 1 47 ? -15.078 -20.344 -3.834 1 97.69 47 ALA B CA 1
ATOM 1527 C C . ALA B 1 47 ? -13.562 -20.234 -3.959 1 97.69 47 ALA B C 1
ATOM 1529 O O . ALA B 1 47 ? -12.828 -20.734 -3.1 1 97.69 47 ALA B O 1
ATOM 1530 N N . HIS B 1 48 ? -13.141 -19.609 -5.02 1 97.75 48 HIS B N 1
ATOM 1531 C CA . HIS B 1 48 ? -11.711 -19.406 -5.191 1 97.75 48 HIS B CA 1
ATOM 1532 C C . HIS B 1 48 ? -11.148 -18.469 -4.125 1 97.75 48 HIS B C 1
ATOM 1534 O O . HIS B 1 48 ? -10.031 -18.672 -3.637 1 97.75 48 HIS B O 1
ATOM 1540 N N . PHE B 1 49 ? -11.953 -17.516 -3.766 1 98.12 49 PHE B N 1
ATOM 1541 C CA . PHE B 1 49 ? -11.523 -16.594 -2.711 1 98.12 49 PHE B CA 1
ATOM 1542 C C . PHE B 1 49 ? -11.406 -17.328 -1.38 1 98.12 49 PHE B C 1
ATOM 1544 O O . PHE B 1 49 ? -10.445 -17.125 -0.635 1 98.12 49 PHE B O 1
ATOM 1551 N N . ILE B 1 50 ? -12.352 -18.172 -1.06 1 98.06 50 ILE B N 1
ATOM 1552 C CA . ILE B 1 50 ? -12.352 -18.875 0.215 1 98.06 50 ILE B CA 1
ATOM 1553 C C . ILE B 1 50 ? -11.156 -19.828 0.276 1 98.06 50 ILE B C 1
ATOM 1555 O O . ILE B 1 50 ? -10.57 -20.031 1.343 1 98.06 50 ILE B O 1
ATOM 1559 N N . LYS B 1 51 ? -10.805 -20.484 -0.802 1 97.38 51 LYS B N 1
ATOM 1560 C CA . LYS B 1 51 ? -9.594 -21.297 -0.842 1 97.38 51 LYS B CA 1
ATOM 1561 C C . LYS B 1 51 ? -8.359 -20.484 -0.456 1 97.38 51 LYS B C 1
ATOM 1563 O O . LYS B 1 51 ? -7.551 -20.922 0.359 1 97.38 51 LYS B O 1
ATOM 1568 N N . TYR B 1 52 ? -8.266 -19.344 -1.033 1 96.38 52 TYR B N 1
ATOM 1569 C CA . TYR B 1 52 ? -7.172 -18.438 -0.708 1 96.38 52 TYR B CA 1
ATOM 1570 C C . TYR B 1 52 ? -7.238 -18.016 0.753 1 96.38 52 TYR B C 1
ATOM 1572 O O . TYR B 1 52 ? -6.211 -17.938 1.43 1 96.38 52 TYR B O 1
ATOM 1580 N N . ALA B 1 53 ? -8.43 -17.641 1.234 1 98 53 ALA B N 1
ATOM 1581 C CA . ALA B 1 53 ? -8.617 -17.234 2.623 1 98 53 ALA B CA 1
ATOM 1582 C C . ALA B 1 53 ? -8.156 -18.312 3.586 1 98 53 ALA B C 1
ATOM 1584 O O . ALA B 1 53 ? -7.559 -18.031 4.625 1 98 53 ALA B O 1
ATOM 1585 N N . ARG B 1 54 ? -8.414 -19.531 3.234 1 98.25 54 ARG B N 1
ATOM 1586 C CA . ARG B 1 54 ? -7.977 -20.656 4.066 1 98.25 54 ARG B CA 1
ATOM 1587 C C . ARG B 1 54 ? -6.457 -20.719 4.141 1 98.25 54 ARG B C 1
ATOM 1589 O O . ARG B 1 54 ? -5.895 -20.969 5.207 1 98.25 54 ARG B O 1
ATOM 1596 N N . GLU B 1 55 ? -5.781 -20.453 3.072 1 97.56 55 GLU B N 1
ATOM 1597 C CA . GLU B 1 55 ? -4.32 -20.422 3.072 1 97.56 55 GLU B CA 1
ATOM 1598 C C . GLU B 1 55 ? -3.795 -19.25 3.902 1 97.56 55 GLU B C 1
ATOM 1600 O O . GLU B 1 55 ? -2.822 -19.391 4.645 1 97.56 55 GLU B O 1
ATOM 1605 N N . THR B 1 56 ? -4.43 -18.109 3.762 1 97.38 56 THR B N 1
ATOM 1606 C CA . THR B 1 56 ? -4.012 -16.891 4.445 1 97.38 56 THR B CA 1
ATOM 1607 C C . THR B 1 56 ? -4.227 -17.016 5.953 1 97.38 56 THR B C 1
ATOM 1609 O O . THR B 1 56 ? -3.504 -16.391 6.742 1 97.38 56 THR B O 1
ATOM 1612 N N . MET B 1 57 ? -5.191 -17.828 6.312 1 98.44 57 MET B N 1
ATOM 1613 C CA . MET B 1 57 ? -5.512 -18.031 7.727 1 98.44 57 MET B CA 1
ATOM 1614 C C . MET B 1 57 ? -5.254 -19.469 8.141 1 98.44 57 MET B C 1
ATOM 1616 O O . MET B 1 57 ? -6.016 -20.047 8.922 1 98.44 57 MET B O 1
ATOM 1620 N N . SER B 1 58 ? -4.23 -20.047 7.664 1 97.38 58 SER B N 1
ATOM 1621 C CA . SER B 1 58 ? -3.922 -21.453 7.867 1 97.38 58 SER B CA 1
ATOM 1622 C C . SER B 1 58 ? -3.623 -21.75 9.328 1 97.38 58 SER B C 1
ATOM 1624 O O . SER B 1 58 ? -3.656 -22.906 9.758 1 97.38 58 SER B O 1
ATOM 1626 N N . PHE B 1 59 ? -3.312 -20.75 10.18 1 97.94 59 PHE B N 1
ATOM 1627 C CA . PHE B 1 59 ? -2.984 -20.922 11.594 1 97.94 59 PHE B CA 1
ATOM 1628 C C . PHE B 1 59 ? -4.25 -21 12.438 1 97.94 59 PHE B C 1
ATOM 1630 O O . PHE B 1 59 ? -4.191 -21.328 13.625 1 97.94 59 PHE B O 1
ATOM 1637 N N . LEU B 1 60 ? -5.426 -20.797 11.859 1 97.94 60 LEU B N 1
ATOM 1638 C CA . LEU B 1 60 ? -6.699 -20.844 12.57 1 97.94 60 LEU B CA 1
ATOM 1639 C C . LEU B 1 60 ? -7.43 -22.156 12.305 1 97.94 60 LEU B C 1
ATOM 1641 O O . LEU B 1 60 ? -7.195 -22.797 11.273 1 97.94 60 LEU B O 1
ATOM 1645 N N . PRO B 1 61 ? -8.398 -22.5 13.25 1 97.88 61 PRO B N 1
ATOM 1646 C CA . PRO B 1 61 ? -9.289 -23.609 12.906 1 97.88 61 PRO B CA 1
ATOM 1647 C C . PRO B 1 61 ? -10.062 -23.359 11.617 1 97.88 61 PRO B C 1
ATOM 1649 O O . PRO B 1 61 ? -10.617 -22.281 11.422 1 97.88 61 PRO B O 1
ATOM 1652 N N . PRO B 1 62 ? -10.07 -24.359 10.789 1 96.94 62 PRO B N 1
ATOM 1653 C CA . PRO B 1 62 ? -10.695 -24.188 9.477 1 96.94 62 PRO B CA 1
ATOM 1654 C C . PRO B 1 62 ? -12.141 -23.688 9.57 1 96.94 62 PRO B C 1
ATOM 1656 O O . PRO B 1 62 ? -12.609 -22.969 8.688 1 96.94 62 PRO B O 1
ATOM 1659 N N . ASP B 1 63 ? -12.82 -24.016 10.547 1 97.5 63 ASP B N 1
ATOM 1660 C CA . ASP B 1 63 ? -14.234 -23.688 10.68 1 97.5 63 ASP B CA 1
ATOM 1661 C C . ASP B 1 63 ? -14.422 -22.188 10.898 1 97.5 63 ASP B C 1
ATOM 1663 O O . ASP B 1 63 ? -15.523 -21.656 10.711 1 97.5 63 ASP B O 1
ATOM 1667 N N . TRP B 1 64 ? -13.352 -21.484 11.25 1 98.31 64 TRP B N 1
ATOM 1668 C CA . TRP B 1 64 ? -13.445 -20.062 11.516 1 98.31 64 TRP B CA 1
ATOM 1669 C C . TRP B 1 64 ? -13.305 -19.25 10.227 1 98.31 64 TRP B C 1
ATOM 1671 O O . TRP B 1 64 ? -13.695 -18.094 10.164 1 98.31 64 TRP B O 1
ATOM 1681 N N . VAL B 1 65 ? -12.797 -19.797 9.242 1 98.12 65 VAL B N 1
ATOM 1682 C CA . VAL B 1 65 ? -12.32 -19.094 8.062 1 98.12 65 VAL B CA 1
ATOM 1683 C C . VAL B 1 65 ? -13.5 -18.484 7.305 1 98.12 65 VAL B C 1
ATOM 1685 O O . VAL B 1 65 ? -13.492 -17.297 6.973 1 98.12 65 VAL B O 1
ATOM 1688 N N . PRO B 1 66 ? -14.617 -19.219 7.066 1 97.81 66 PRO B N 1
ATOM 1689 C CA . PRO B 1 66 ? -15.711 -18.625 6.301 1 97.81 66 PRO B CA 1
ATOM 1690 C C . PRO B 1 66 ? -16.312 -17.406 6.984 1 97.81 66 PRO B C 1
ATOM 1692 O O . PRO B 1 66 ? -16.594 -16.406 6.324 1 97.81 66 PRO B O 1
ATOM 1695 N N . ALA B 1 67 ? -16.484 -17.484 8.242 1 98.19 67 ALA B N 1
ATOM 1696 C CA . ALA B 1 67 ? -17.047 -16.344 8.977 1 98.19 67 ALA B CA 1
ATOM 1697 C C . ALA B 1 67 ? -16.109 -15.141 8.914 1 98.19 67 ALA B C 1
ATOM 1699 O O . ALA B 1 67 ? -16.562 -14.008 8.695 1 98.19 67 ALA B O 1
ATOM 1700 N N . LEU B 1 68 ? -14.836 -15.336 9.109 1 98.56 68 LEU B N 1
ATOM 1701 C CA . LEU B 1 68 ? -13.859 -14.25 9.07 1 98.56 68 LEU B CA 1
ATOM 1702 C C . LEU B 1 68 ? -13.734 -13.672 7.668 1 98.56 68 LEU B C 1
ATOM 1704 O O . LEU B 1 68 ? -13.516 -12.477 7.5 1 98.56 68 LEU B O 1
ATOM 1708 N N . ALA B 1 69 ? -13.867 -14.508 6.684 1 98.44 69 ALA B N 1
ATOM 1709 C CA . ALA B 1 69 ? -13.852 -14.047 5.297 1 98.44 69 ALA B CA 1
ATOM 1710 C C . ALA B 1 69 ? -15.023 -13.117 5.016 1 98.44 69 ALA B C 1
ATOM 1712 O O . ALA B 1 69 ? -14.859 -12.086 4.352 1 98.44 69 ALA B O 1
ATOM 1713 N N . VAL B 1 70 ? -16.188 -13.438 5.504 1 98.38 70 VAL B N 1
ATOM 1714 C CA . VAL B 1 70 ? -17.375 -12.602 5.328 1 98.38 70 VAL B CA 1
ATOM 1715 C C . VAL B 1 70 ? -17.156 -11.266 6.039 1 98.38 70 VAL B C 1
ATOM 1717 O O . VAL B 1 70 ? -17.453 -10.203 5.477 1 98.38 70 VAL B O 1
ATOM 1720 N N . ILE B 1 71 ? -16.641 -11.328 7.207 1 98.44 71 ILE B N 1
ATOM 1721 C CA . ILE B 1 71 ? -16.406 -10.125 7.996 1 98.44 71 ILE B CA 1
ATOM 1722 C C . ILE B 1 71 ? -15.398 -9.234 7.289 1 98.44 71 ILE B C 1
ATOM 1724 O O . ILE B 1 71 ? -15.602 -8.016 7.18 1 98.44 71 ILE B O 1
ATOM 1728 N N . ALA B 1 72 ? -14.32 -9.828 6.812 1 98.38 72 ALA B N 1
ATOM 1729 C CA . ALA B 1 72 ? -13.297 -9.07 6.09 1 98.38 72 ALA B CA 1
ATOM 1730 C C . ALA B 1 72 ? -13.875 -8.438 4.832 1 98.38 72 ALA B C 1
ATOM 1732 O O . ALA B 1 72 ? -13.617 -7.27 4.539 1 98.38 72 ALA B O 1
ATOM 1733 N N . THR B 1 73 ? -14.633 -9.18 4.094 1 98.75 73 THR B N 1
ATOM 1734 C CA . THR B 1 73 ? -15.234 -8.695 2.855 1 98.75 73 THR B CA 1
ATOM 1735 C C . THR B 1 73 ? -16.219 -7.559 3.141 1 98.75 73 THR B C 1
ATOM 1737 O O . THR B 1 73 ? -16.188 -6.523 2.469 1 98.75 73 THR B O 1
ATOM 1740 N N . ALA B 1 74 ? -17.062 -7.727 4.168 1 98.75 74 ALA B N 1
ATOM 1741 C CA . ALA B 1 74 ? -18 -6.676 4.574 1 98.75 74 ALA B CA 1
ATOM 1742 C C . ALA B 1 74 ? -17.25 -5.43 5.035 1 98.75 74 ALA B C 1
ATOM 1744 O O . ALA B 1 74 ? -17.656 -4.305 4.734 1 98.75 74 ALA B O 1
ATOM 1745 N N . GLY B 1 75 ? -16.203 -5.645 5.805 1 98.75 75 GLY B N 1
ATOM 1746 C CA . GLY B 1 75 ? -15.375 -4.523 6.227 1 98.75 75 GLY B CA 1
ATOM 1747 C C . GLY B 1 75 ? -14.773 -3.754 5.066 1 98.75 75 GLY B C 1
ATOM 1748 O O . GLY B 1 75 ? -14.812 -2.523 5.039 1 98.75 75 GLY B O 1
ATOM 1749 N N . GLU B 1 76 ? -14.227 -4.496 4.117 1 98.88 76 GLU B N 1
ATOM 1750 C CA . GLU B 1 76 ? -13.648 -3.85 2.943 1 98.88 76 GLU B CA 1
ATOM 1751 C C . GLU B 1 76 ? -14.695 -3.064 2.166 1 98.88 76 GLU B C 1
ATOM 1753 O O . GLU B 1 76 ? -14.422 -1.962 1.687 1 98.88 76 GLU B O 1
ATOM 1758 N N . ALA B 1 77 ? -15.844 -3.629 2.027 1 98.88 77 ALA B N 1
ATOM 1759 C CA . ALA B 1 77 ? -16.938 -2.932 1.34 1 98.88 77 ALA B CA 1
ATOM 1760 C C . ALA B 1 77 ? -17.328 -1.659 2.086 1 98.88 77 ALA B C 1
ATOM 1762 O O . ALA B 1 77 ? -17.438 -0.588 1.483 1 98.88 77 ALA B O 1
ATOM 1763 N N . LEU B 1 78 ? -17.5 -1.836 3.354 1 98.88 78 LEU B N 1
ATOM 1764 C CA . LEU B 1 78 ? -17.938 -0.725 4.188 1 98.88 78 LEU B CA 1
ATOM 1765 C C . LEU B 1 78 ? -16.906 0.396 4.191 1 98.88 78 LEU B C 1
ATOM 1767 O O . LEU B 1 78 ? -17.219 1.548 3.898 1 98.88 78 LEU B O 1
ATOM 1771 N N . PHE B 1 79 ? -15.672 0.052 4.488 1 98.88 79 PHE B N 1
ATOM 1772 C CA . PHE B 1 79 ? -14.633 1.071 4.559 1 98.88 79 PHE B CA 1
ATOM 1773 C C . PHE B 1 79 ? -14.352 1.662 3.184 1 98.88 79 PHE B C 1
ATOM 1775 O O . PHE B 1 79 ? -14.062 2.854 3.061 1 98.88 79 PHE B O 1
ATOM 1782 N N . GLY B 1 80 ? -14.375 0.803 2.137 1 98.88 80 GLY B N 1
ATOM 1783 C CA . GLY B 1 80 ? -14.227 1.316 0.783 1 98.88 80 GLY B CA 1
ATOM 1784 C C . GLY B 1 80 ? -15.273 2.354 0.422 1 98.88 80 GLY B C 1
ATOM 1785 O O . GLY B 1 80 ? -14.945 3.402 -0.138 1 98.88 80 GLY B O 1
ATOM 1786 N N . LEU B 1 81 ? -16.484 2.125 0.756 1 98.81 81 LEU B N 1
ATOM 1787 C CA . LEU B 1 81 ? -17.578 3.051 0.45 1 98.81 81 LEU B CA 1
ATOM 1788 C C . LEU B 1 81 ? -17.453 4.328 1.277 1 98.81 81 LEU B C 1
ATOM 1790 O O . LEU B 1 81 ? -17.688 5.426 0.77 1 98.81 81 LEU B O 1
ATOM 1794 N N . MET B 1 82 ? -17.125 4.148 2.531 1 98.81 82 MET B N 1
ATOM 1795 C CA . MET B 1 82 ? -16.922 5.309 3.391 1 98.81 82 MET B CA 1
ATOM 1796 C C . MET B 1 82 ? -15.82 6.203 2.84 1 98.81 82 MET B C 1
ATOM 1798 O O . MET B 1 82 ? -15.984 7.422 2.748 1 98.81 82 MET B O 1
ATOM 1802 N N . LEU B 1 83 ? -14.742 5.602 2.453 1 98.88 83 LEU B N 1
ATOM 1803 C CA . LEU B 1 83 ? -13.586 6.359 1.982 1 98.88 83 LEU B CA 1
ATOM 1804 C C . LEU B 1 83 ? -13.859 6.957 0.605 1 98.88 83 LEU B C 1
ATOM 1806 O O . LEU B 1 83 ? -13.438 8.078 0.316 1 98.88 83 LEU B O 1
ATOM 1810 N N . LEU B 1 84 ? -14.523 6.262 -0.208 1 98.75 84 LEU B N 1
ATOM 1811 C CA . LEU B 1 84 ? -14.812 6.766 -1.547 1 98.75 84 LEU B CA 1
ATOM 1812 C C . LEU B 1 84 ? -15.734 7.977 -1.484 1 98.75 84 LEU B C 1
ATOM 1814 O O . LEU B 1 84 ? -15.484 8.984 -2.15 1 98.75 84 LEU B O 1
ATOM 1818 N N . SER B 1 85 ? -16.719 7.914 -0.67 1 98.19 85 SER B N 1
ATOM 1819 C CA . SER B 1 85 ? -17.688 8.992 -0.576 1 98.19 85 SER B CA 1
ATOM 1820 C C . SER B 1 85 ? -17.219 10.086 0.3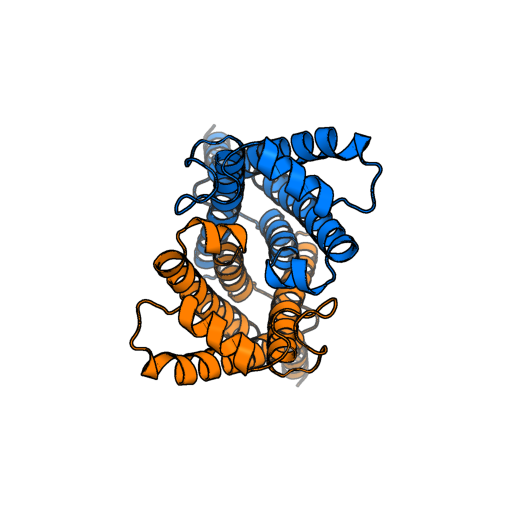78 1 98.19 85 SER B C 1
ATOM 1822 O O . SER B 1 85 ? -17.719 11.211 0.33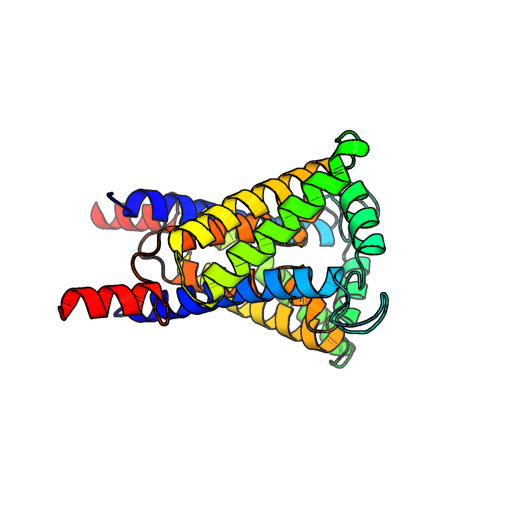9 1 98.19 85 SER B O 1
ATOM 1824 N N . GLY B 1 86 ? -16.312 9.727 1.219 1 98 86 GLY B N 1
ATOM 1825 C CA . GLY B 1 86 ? -15.898 10.641 2.271 1 98 86 GLY B CA 1
ATOM 1826 C C . GLY B 1 86 ? -16.922 10.781 3.375 1 98 86 GLY B C 1
ATOM 1827 O O . GLY B 1 86 ? -17.125 11.875 3.908 1 98 86 GLY B O 1
ATOM 1828 N N . TRP B 1 87 ? -17.656 9.727 3.58 1 97.19 87 TRP B N 1
ATOM 1829 C CA . TRP B 1 87 ? -18.594 9.641 4.688 1 97.19 87 TRP B CA 1
ATOM 1830 C C . TRP B 1 87 ? -17.969 8.945 5.891 1 97.19 87 TRP B C 1
ATOM 1832 O O . TRP B 1 87 ? -17.594 7.773 5.816 1 97.19 87 TRP B O 1
ATOM 1842 N N . TYR B 1 88 ? -17.906 9.719 7.137 1 97.69 88 TYR B N 1
ATOM 1843 C CA . TYR B 1 88 ? -17.172 9.203 8.289 1 97.69 88 TYR B CA 1
ATOM 1844 C C . TYR B 1 88 ? -15.773 8.766 7.887 1 97.69 88 TYR B C 1
ATOM 1846 O O . TYR B 1 88 ? -15.359 7.641 8.188 1 97.69 88 TYR B O 1
ATOM 1854 N N . THR B 1 89 ? -15.109 9.672 7.242 1 98.06 89 THR B N 1
ATOM 1855 C CA . THR B 1 89 ? -13.82 9.375 6.625 1 98.06 89 THR B CA 1
ATOM 1856 C C . THR B 1 89 ? -12.812 8.922 7.676 1 98.06 89 THR B C 1
ATOM 1858 O O . THR B 1 89 ? -12.094 7.941 7.461 1 98.06 89 THR B O 1
ATOM 1861 N N . ARG B 1 90 ? -12.766 9.531 8.836 1 98 90 ARG B N 1
ATOM 1862 C CA . ARG B 1 90 ? -11.82 9.188 9.891 1 98 90 ARG B CA 1
ATOM 1863 C C . ARG B 1 90 ? -12.031 7.754 10.375 1 98 90 ARG B C 1
ATOM 1865 O O . ARG B 1 90 ? -11.078 6.992 10.508 1 98 90 ARG B O 1
ATOM 1872 N N . ALA B 1 91 ? -13.258 7.449 10.594 1 98.44 91 ALA B N 1
ATOM 1873 C CA . ALA B 1 91 ? -13.594 6.109 11.062 1 98.44 91 ALA B CA 1
ATOM 1874 C C . ALA B 1 91 ? -13.266 5.059 10.008 1 98.44 91 ALA B C 1
ATOM 1876 O O . ALA B 1 91 ? -12.75 3.982 10.328 1 98.44 91 ALA B O 1
ATOM 1877 N N . GLY B 1 92 ? -13.617 5.395 8.75 1 98.75 92 GLY B N 1
ATOM 1878 C CA . GLY B 1 92 ? -13.305 4.484 7.66 1 98.75 92 GLY B CA 1
ATOM 1879 C C . GLY B 1 92 ? -11.812 4.234 7.504 1 98.75 92 GLY B C 1
ATOM 1880 O O . GLY B 1 92 ? -11.391 3.096 7.312 1 98.75 92 GLY B O 1
ATOM 1881 N N . ALA B 1 93 ? -11.094 5.305 7.59 1 98.88 93 ALA B N 1
ATOM 1882 C CA . ALA B 1 93 ? -9.641 5.188 7.465 1 98.88 93 ALA B CA 1
ATOM 1883 C C . ALA B 1 93 ? -9.047 4.391 8.625 1 98.88 93 ALA B C 1
ATOM 1885 O O . ALA B 1 93 ? -8.195 3.527 8.422 1 98.88 93 ALA B O 1
ATOM 1886 N N . ALA B 1 94 ? -9.5 4.672 9.859 1 98.75 94 ALA B N 1
ATOM 1887 C CA . ALA B 1 94 ? -9.016 3.936 11.031 1 98.75 94 ALA B CA 1
ATOM 1888 C C . ALA B 1 94 ? -9.375 2.455 10.93 1 98.75 94 ALA B C 1
ATOM 1890 O O . ALA B 1 94 ? -8.547 1.589 11.211 1 98.75 94 ALA B O 1
ATOM 1891 N N . GLY B 1 95 ? -10.586 2.219 10.562 1 98.88 95 GLY B N 1
ATOM 1892 C CA . GLY B 1 95 ? -11.008 0.841 10.359 1 98.88 95 GLY B CA 1
ATOM 1893 C C . GLY B 1 95 ? -10.195 0.12 9.297 1 98.88 95 GLY B C 1
ATOM 1894 O O . GLY B 1 95 ? -9.836 -1.048 9.469 1 98.88 95 GLY B O 1
ATOM 1895 N N . SER B 1 96 ? -9.953 0.795 8.195 1 98.88 96 SER B N 1
ATOM 1896 C CA . SER B 1 96 ? -9.086 0.264 7.152 1 98.88 96 SER B CA 1
ATOM 1897 C C . SER B 1 96 ? -7.703 -0.077 7.699 1 98.88 96 SER B C 1
ATOM 1899 O O . SER B 1 96 ? -7.125 -1.105 7.34 1 98.88 96 SER B O 1
ATOM 1901 N N . GLY B 1 97 ? -7.16 0.828 8.516 1 98.88 97 GLY B N 1
ATOM 1902 C CA . GLY B 1 97 ? -5.871 0.564 9.133 1 98.88 97 GLY B CA 1
ATOM 1903 C C . GLY B 1 97 ? -5.855 -0.707 9.961 1 98.88 97 GLY B C 1
ATOM 1904 O O . GLY B 1 97 ? -4.941 -1.524 9.836 1 98.88 97 GLY B O 1
ATOM 1905 N N . VAL B 1 98 ? -6.836 -0.903 10.758 1 98.88 98 VAL B N 1
ATOM 1906 C CA . VAL B 1 98 ? -6.926 -2.066 11.633 1 98.88 98 VAL B CA 1
ATOM 1907 C C . VAL B 1 98 ? -7.117 -3.33 10.789 1 98.88 98 VAL B C 1
ATOM 1909 O O . VAL B 1 98 ? -6.434 -4.332 11.008 1 98.88 98 VAL B O 1
ATOM 1912 N N . LEU B 1 99 ? -8.023 -3.248 9.867 1 98.88 99 LEU B N 1
ATOM 1913 C CA . LEU B 1 99 ? -8.305 -4.402 9.023 1 98.88 99 LEU B CA 1
ATOM 1914 C C . LEU B 1 99 ? -7.055 -4.852 8.273 1 98.88 99 LEU B C 1
ATOM 1916 O O . LEU B 1 99 ? -6.719 -6.035 8.273 1 98.88 99 LEU B O 1
ATOM 1920 N N . SER B 1 100 ? -6.367 -3.906 7.641 1 98.81 100 SER B N 1
ATOM 1921 C CA . SER B 1 100 ? -5.191 -4.254 6.852 1 98.81 100 SER B CA 1
ATOM 1922 C C . SER B 1 100 ? -4.043 -4.715 7.742 1 98.81 100 SER B C 1
ATOM 1924 O O . SER B 1 100 ? -3.236 -5.555 7.344 1 98.81 100 SER B O 1
ATOM 1926 N N . LEU B 1 101 ? -3.975 -4.207 8.953 1 98.81 101 LEU B N 1
ATOM 1927 C CA . LEU B 1 101 ? -2.975 -4.715 9.891 1 98.81 101 LEU B CA 1
ATOM 1928 C C . LEU B 1 101 ? -3.215 -6.188 10.195 1 98.81 101 LEU B C 1
ATOM 1930 O O . LEU B 1 101 ? -2.277 -6.988 10.195 1 98.81 101 LEU B O 1
ATOM 1934 N N . CYS B 1 102 ? -4.422 -6.535 10.438 1 98.69 102 CYS B N 1
ATOM 1935 C CA . CYS B 1 102 ? -4.777 -7.93 10.695 1 98.69 102 CYS B CA 1
ATOM 1936 C C . CYS B 1 102 ? -4.441 -8.805 9.5 1 98.69 102 CYS B C 1
ATOM 1938 O O . CYS B 1 102 ? -3.912 -9.906 9.664 1 98.69 102 CYS B O 1
ATOM 1940 N N . PHE B 1 103 ? -4.719 -8.297 8.305 1 98.44 103 PHE B N 1
ATOM 1941 C CA . PHE B 1 103 ? -4.387 -9.016 7.086 1 98.44 103 PHE B CA 1
ATOM 1942 C C . PHE B 1 103 ? -2.883 -9.234 6.977 1 98.44 103 PHE B C 1
ATOM 1944 O O . PHE B 1 103 ? -2.43 -10.328 6.645 1 98.44 103 PHE B O 1
ATOM 1951 N N . GLY B 1 104 ? -2.156 -8.188 7.219 1 98.38 104 GLY B N 1
ATOM 1952 C CA . GLY B 1 104 ? -0.708 -8.281 7.148 1 98.38 104 GLY B CA 1
ATOM 1953 C C . GLY B 1 104 ? -0.132 -9.297 8.125 1 98.38 104 GLY B C 1
ATOM 1954 O O . GLY B 1 104 ? 0.747 -10.086 7.762 1 98.38 104 GLY B O 1
ATOM 1955 N N . LEU B 1 105 ? -0.613 -9.297 9.32 1 98.56 105 LEU B N 1
ATOM 1956 C CA . LEU B 1 105 ? -0.145 -10.242 10.328 1 98.56 105 LEU B CA 1
ATOM 1957 C C . LEU B 1 105 ? -0.498 -11.672 9.938 1 98.56 105 LEU B C 1
ATOM 1959 O O . LEU B 1 105 ? 0.325 -12.578 10.078 1 98.56 105 LEU B O 1
ATOM 1963 N N . ALA B 1 106 ? -1.692 -11.875 9.461 1 98.38 106 ALA B N 1
ATOM 1964 C CA . ALA B 1 106 ? -2.104 -13.203 9.008 1 98.38 106 ALA B CA 1
ATOM 1965 C C . ALA B 1 106 ? -1.212 -13.688 7.875 1 98.38 106 ALA B C 1
ATOM 1967 O O . ALA B 1 106 ? -0.784 -14.852 7.867 1 98.38 106 ALA B O 1
ATOM 1968 N N . MET B 1 107 ? -0.926 -12.828 6.914 1 97.69 107 MET B N 1
ATOM 1969 C CA . MET B 1 107 ? -0.056 -13.18 5.797 1 97.69 107 MET B CA 1
ATOM 1970 C C . MET B 1 107 ? 1.349 -13.516 6.289 1 97.69 107 MET B C 1
ATOM 1972 O O . MET B 1 107 ? 1.961 -14.477 5.82 1 97.69 107 MET B O 1
ATOM 1976 N N . ALA B 1 108 ? 1.843 -12.68 7.23 1 97.31 108 ALA B N 1
ATOM 1977 C CA . ALA B 1 108 ? 3.189 -12.906 7.746 1 97.31 108 ALA B CA 1
ATOM 1978 C C . ALA B 1 108 ? 3.293 -14.273 8.414 1 97.31 108 ALA B C 1
ATOM 1980 O O . ALA B 1 108 ? 4.273 -15 8.227 1 97.31 108 ALA B O 1
ATOM 1981 N N . ILE B 1 109 ? 2.318 -14.664 9.172 1 97.25 109 ILE B N 1
ATOM 1982 C CA . ILE B 1 109 ? 2.316 -15.922 9.906 1 97.25 109 ILE B CA 1
ATOM 1983 C C . ILE B 1 109 ? 2.152 -17.094 8.938 1 97.25 109 ILE B C 1
ATOM 1985 O O . ILE B 1 109 ? 2.85 -18.109 9.047 1 97.25 109 ILE B O 1
ATOM 1989 N N . SER B 1 110 ? 1.3 -16.938 7.926 1 96.94 110 SER B N 1
ATOM 1990 C CA . SER B 1 110 ? 0.909 -18.062 7.074 1 96.94 110 SER B CA 1
ATOM 1991 C C . SER B 1 110 ? 1.86 -18.219 5.895 1 96.94 110 SER B C 1
ATOM 1993 O O . SER B 1 110 ? 2.104 -19.328 5.426 1 96.94 110 SER B O 1
ATOM 1995 N N . PHE B 1 111 ? 2.395 -17.094 5.352 1 95 111 PHE B N 1
ATOM 1996 C CA . PHE B 1 111 ? 3.154 -17.156 4.105 1 95 111 PHE B CA 1
ATOM 1997 C C . PHE B 1 111 ? 4.59 -16.703 4.324 1 95 111 PHE B C 1
ATOM 1999 O O . PHE B 1 111 ? 5.453 -16.906 3.473 1 95 111 PHE B O 1
ATOM 2006 N N . GLY B 1 112 ? 4.875 -16.047 5.48 1 94.5 112 GLY B N 1
ATOM 2007 C CA . GLY B 1 112 ? 6.16 -15.406 5.715 1 94.5 112 GLY B CA 1
ATOM 2008 C C . GLY B 1 112 ? 6.113 -13.898 5.551 1 94.5 112 GLY B C 1
ATOM 2009 O O . GLY B 1 112 ? 5.223 -13.367 4.887 1 94.5 112 GLY B O 1
ATOM 2010 N N . ILE B 1 113 ? 7.098 -13.219 6.047 1 96.62 113 ILE B N 1
ATOM 2011 C CA . ILE B 1 113 ? 7.105 -11.766 6.184 1 96.62 113 ILE B CA 1
ATOM 2012 C C . ILE B 1 113 ? 7.203 -11.117 4.805 1 96.62 113 ILE B C 1
ATOM 2014 O O . ILE B 1 113 ? 6.762 -9.984 4.613 1 96.62 113 ILE B O 1
ATOM 2018 N N . GLU B 1 114 ? 7.734 -11.836 3.852 1 96.25 114 GLU B N 1
ATOM 2019 C CA . GLU B 1 114 ? 7.895 -11.297 2.506 1 96.25 114 GLU B CA 1
ATOM 2020 C C . GLU B 1 114 ? 6.543 -11.008 1.859 1 96.25 114 GLU B C 1
ATOM 2022 O O . GLU B 1 114 ? 6.406 -10.055 1.091 1 96.25 114 GLU B O 1
ATOM 2027 N N . SER B 1 115 ? 5.543 -11.766 2.205 1 96.25 115 SER B N 1
ATOM 2028 C CA . SER B 1 115 ? 4.238 -11.664 1.562 1 96.25 115 SER B CA 1
ATOM 2029 C C . SER B 1 115 ? 3.576 -10.32 1.854 1 96.25 115 SER B C 1
ATOM 2031 O O . SER B 1 115 ? 3.299 -9.547 0.936 1 96.25 115 SER B O 1
ATOM 2033 N N . PRO B 1 116 ? 3.402 -9.969 3.145 1 97.69 116 PRO B N 1
ATOM 2034 C CA . PRO B 1 116 ? 2.752 -8.688 3.406 1 97.69 116 PRO B CA 1
ATOM 2035 C C . PRO B 1 116 ? 3.633 -7.492 3.039 1 97.69 116 PRO B C 1
ATOM 2037 O O . PRO B 1 116 ? 3.121 -6.418 2.723 1 97.69 116 PRO B O 1
ATOM 2040 N N . LEU B 1 117 ? 4.91 -7.652 3.062 1 97.81 117 LEU B N 1
ATOM 2041 C CA . LEU B 1 117 ? 5.789 -6.582 2.609 1 97.81 117 LEU B CA 1
ATOM 2042 C C . LEU B 1 117 ? 5.672 -6.383 1.103 1 97.81 117 LEU B C 1
ATOM 2044 O O . LEU B 1 117 ? 5.531 -5.25 0.631 1 97.81 117 LEU B O 1
ATOM 2048 N N . GLY B 1 118 ? 5.645 -7.496 0.395 1 96.75 118 GLY B N 1
ATOM 2049 C CA . GLY B 1 118 ? 5.555 -7.449 -1.056 1 96.75 118 GLY B CA 1
ATOM 2050 C C . GLY B 1 118 ? 4.234 -6.902 -1.555 1 96.75 118 GLY B C 1
ATOM 2051 O O . GLY B 1 118 ? 4.18 -6.25 -2.6 1 96.75 118 GLY B O 1
ATOM 2052 N N . TYR B 1 119 ? 3.209 -7.109 -0.815 1 97 119 TYR B N 1
ATOM 2053 C CA . TYR B 1 119 ? 1.876 -6.652 -1.196 1 97 119 TYR B CA 1
ATOM 2054 C C . TYR B 1 119 ? 1.585 -5.273 -0.616 1 97 119 TYR B C 1
ATOM 2056 O O . TYR B 1 119 ? 0.467 -4.77 -0.733 1 97 119 TYR B O 1
ATOM 2064 N N . SER B 1 120 ? 2.539 -4.715 0.068 1 98.38 120 SER B N 1
ATOM 2065 C CA . SER B 1 120 ? 2.445 -3.395 0.685 1 98.38 120 SER B CA 1
ATOM 2066 C C . SER B 1 120 ? 1.295 -3.332 1.684 1 98.38 120 SER B C 1
ATOM 2068 O O . SER B 1 120 ? 0.616 -2.311 1.794 1 98.38 120 SER B O 1
ATOM 2070 N N . VAL B 1 121 ? 1.092 -4.398 2.404 1 98.69 121 VAL B N 1
ATOM 2071 C CA . VAL B 1 121 ? -0.06 -4.449 3.299 1 98.69 121 VAL B CA 1
ATOM 2072 C C . VAL B 1 121 ? 0.213 -3.605 4.543 1 98.69 121 VAL B C 1
ATOM 2074 O O . VAL B 1 121 ? -0.672 -2.895 5.023 1 98.69 121 VAL B O 1
ATOM 2077 N N . PHE B 1 122 ? 1.419 -3.648 5.047 1 98.75 122 PHE B N 1
ATOM 2078 C CA . PHE B 1 122 ? 1.76 -2.824 6.199 1 98.75 122 PHE B CA 1
ATOM 2079 C C . PHE B 1 122 ? 1.795 -1.349 5.82 1 98.75 122 PHE B C 1
ATOM 2081 O O . PHE B 1 122 ? 1.455 -0.485 6.629 1 98.75 122 PHE B O 1
ATOM 2088 N N . THR B 1 123 ? 2.215 -1.095 4.609 1 98.81 123 THR B N 1
ATOM 2089 C CA . THR B 1 123 ? 2.166 0.268 4.094 1 98.81 123 THR B CA 1
ATOM 2090 C C . THR B 1 123 ? 0.729 0.776 4.043 1 98.81 123 THR B C 1
ATOM 2092 O O . THR B 1 123 ? 0.447 1.901 4.461 1 98.81 123 THR B O 1
ATOM 2095 N N . LEU B 1 124 ? -0.142 -0.07 3.531 1 98.81 124 LEU B N 1
ATOM 2096 C CA . LEU B 1 124 ? -1.56 0.274 3.496 1 98.81 124 LEU B CA 1
ATOM 2097 C C . LEU B 1 124 ? -2.08 0.575 4.898 1 98.81 124 LEU B C 1
ATOM 2099 O O . LEU B 1 124 ? -2.811 1.549 5.098 1 98.81 124 LEU B O 1
ATOM 2103 N N . SER B 1 125 ? -1.715 -0.198 5.836 1 98.88 125 SER B N 1
ATOM 2104 C CA . SER B 1 125 ? -2.166 -0.004 7.211 1 98.88 125 SER B CA 1
ATOM 2105 C C . SER B 1 125 ? -1.68 1.329 7.77 1 98.88 125 SER B C 1
ATOM 2107 O O . SER B 1 125 ? -2.479 2.137 8.242 1 98.88 125 SER B O 1
ATOM 2109 N N . ALA B 1 126 ? -0.402 1.558 7.688 1 98.81 126 ALA B N 1
ATOM 2110 C CA . ALA B 1 126 ? 0.179 2.795 8.203 1 98.81 126 ALA B CA 1
ATOM 2111 C C . ALA B 1 126 ? -0.405 4.012 7.488 1 98.81 126 ALA B C 1
ATOM 2113 O O . ALA B 1 126 ? -0.691 5.031 8.125 1 98.81 126 ALA B O 1
ATOM 2114 N N . ALA B 1 127 ? -0.547 3.885 6.176 1 98.81 127 ALA B N 1
ATOM 2115 C CA . ALA B 1 127 ? -1.112 4.973 5.383 1 98.81 127 ALA B CA 1
ATOM 2116 C C . ALA B 1 127 ? -2.547 5.273 5.809 1 98.81 127 ALA B C 1
ATOM 2118 O O . ALA B 1 127 ? -2.955 6.438 5.859 1 98.81 127 ALA B O 1
ATOM 2119 N N . SER B 1 128 ? -3.275 4.25 6.07 1 98.88 128 SER B N 1
ATOM 2120 C CA . SER B 1 128 ? -4.656 4.414 6.516 1 98.88 128 SER B CA 1
ATOM 2121 C C . SER B 1 128 ? -4.719 5.156 7.848 1 98.88 128 SER B C 1
ATOM 2123 O O . SER B 1 128 ? -5.559 6.039 8.031 1 98.88 128 SER B O 1
ATOM 2125 N N . PHE B 1 129 ? -3.842 4.793 8.75 1 98.81 129 PHE B N 1
ATOM 2126 C CA . PHE B 1 129 ? -3.832 5.473 10.039 1 98.81 129 PHE B CA 1
ATOM 2127 C C . PHE B 1 129 ? -3.426 6.934 9.883 1 98.81 129 PHE B C 1
ATOM 2129 O O . PHE B 1 129 ? -3.967 7.812 10.555 1 98.81 129 PHE B O 1
ATOM 2136 N N . LEU B 1 130 ? -2.461 7.203 9.031 1 98.31 130 LEU B N 1
ATOM 2137 C CA . LEU B 1 130 ? -2.088 8.594 8.773 1 98.31 130 LEU B CA 1
ATOM 2138 C C . LEU B 1 130 ? -3.254 9.367 8.164 1 98.31 130 LEU B C 1
ATOM 2140 O O . LEU B 1 130 ? -3.514 10.508 8.547 1 98.31 130 LEU B O 1
ATOM 2144 N N . 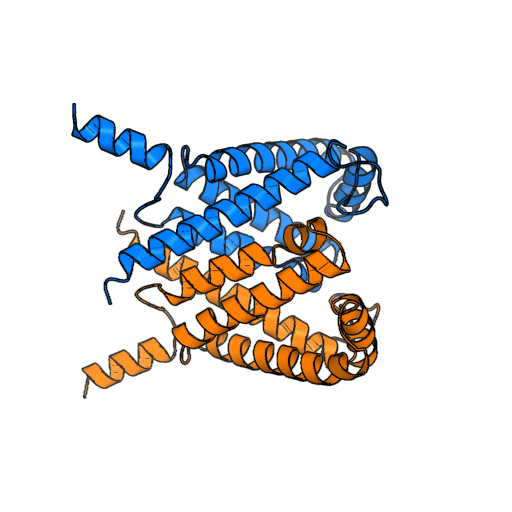LEU B 1 131 ? -3.912 8.719 7.234 1 98.31 131 LEU B N 1
ATOM 2145 C CA . LEU B 1 131 ? -5.078 9.336 6.617 1 98.31 131 LEU B CA 1
ATOM 2146 C C . LEU B 1 131 ? -6.137 9.664 7.664 1 98.31 131 LEU B C 1
ATOM 2148 O O . LEU B 1 131 ? -6.77 10.727 7.605 1 98.31 131 LEU B O 1
ATOM 2152 N N . ALA B 1 132 ? -6.277 8.836 8.625 1 98.25 132 ALA B N 1
ATOM 2153 C CA . ALA B 1 132 ? -7.332 8.969 9.633 1 98.25 132 ALA B CA 1
ATOM 2154 C C . ALA B 1 132 ? -7.137 10.227 10.469 1 98.25 132 ALA B C 1
ATOM 2156 O O . ALA B 1 132 ? -8.078 10.711 11.102 1 98.25 132 ALA B O 1
ATOM 2157 N N . VAL B 1 133 ? -5.926 10.742 10.445 1 96.81 133 VAL B N 1
ATOM 2158 C CA . VAL B 1 133 ? -5.676 11.836 11.375 1 96.81 133 VAL B CA 1
ATOM 2159 C C . VAL B 1 133 ? -5.387 13.117 10.594 1 96.81 133 VAL B C 1
ATOM 2161 O O . VAL B 1 133 ? -4.895 14.102 11.164 1 96.81 133 VAL B O 1
ATOM 2164 N N . GLN B 1 134 ? -5.609 13.086 9.312 1 95 134 GLN B N 1
ATOM 2165 C CA . GLN B 1 134 ? -5.512 14.328 8.547 1 95 134 GLN B CA 1
ATOM 2166 C C . GLN B 1 134 ? -6.547 15.344 9.023 1 95 134 GLN B C 1
ATOM 2168 O O . GLN B 1 134 ? -7.672 14.969 9.375 1 95 134 GLN B O 1
ATOM 2173 N N . PRO B 1 135 ? -6.219 16.594 8.969 1 91.62 135 PRO B N 1
ATOM 2174 C CA . PRO B 1 135 ? -7.105 17.594 9.547 1 91.62 135 PRO B CA 1
ATOM 2175 C C . PRO B 1 135 ? -8.336 17.875 8.688 1 91.62 135 PRO B C 1
ATOM 2177 O O . PRO B 1 135 ? -9.375 18.281 9.203 1 91.62 135 PRO B O 1
ATOM 2180 N N . TYR B 1 136 ? -8.18 17.719 7.418 1 90.94 136 TYR B N 1
ATOM 2181 C CA . TYR B 1 136 ? -9.281 18.031 6.52 1 90.94 136 TYR B CA 1
ATOM 2182 C C . TYR B 1 136 ? -9.312 17.078 5.332 1 90.94 136 TYR B C 1
ATOM 2184 O O . TYR B 1 136 ? -8.266 16.688 4.812 1 90.94 136 TYR B O 1
ATOM 2192 N N . TYR B 1 137 ? -10.555 16.703 4.918 1 95.12 137 TYR B N 1
ATOM 2193 C CA . TYR B 1 137 ? -10.781 15.82 3.781 1 95.12 137 TYR B CA 1
ATOM 2194 C C . TYR B 1 137 ? -11.57 16.531 2.688 1 95.12 137 TYR B C 1
ATOM 2196 O O . TYR B 1 137 ? -12.797 16.672 2.785 1 95.12 137 TYR B O 1
ATOM 2204 N N . ILE B 1 138 ? -10.867 16.828 1.608 1 93.75 138 ILE B N 1
ATOM 2205 C CA . ILE B 1 138 ? -11.539 17.547 0.537 1 93.75 138 ILE B CA 1
ATOM 2206 C C . ILE B 1 138 ? -12.422 16.594 -0.262 1 93.75 138 ILE B C 1
ATOM 2208 O O . ILE B 1 138 ? -12.203 15.383 -0.256 1 93.75 138 ILE B O 1
ATOM 2212 N N . TRP B 1 139 ? -13.453 17.156 -0.948 1 94.94 139 TRP B N 1
ATOM 2213 C CA . TRP B 1 139 ? -14.375 16.391 -1.784 1 94.94 139 TRP B CA 1
ATOM 2214 C C . TRP B 1 139 ? -14.938 15.195 -1.026 1 94.94 139 TRP B C 1
ATOM 2216 O O . TRP B 1 139 ? -14.867 14.062 -1.509 1 94.94 139 TRP B O 1
ATOM 2226 N N . SER B 1 140 ? -15.406 15.477 0.149 1 95.38 140 SER B N 1
ATOM 2227 C CA . SER B 1 140 ? -15.977 14.461 1.029 1 95.38 140 SER B CA 1
ATOM 2228 C C . SER B 1 140 ? -17.359 14.867 1.521 1 95.38 140 SER B C 1
ATOM 2230 O O . SER B 1 140 ? -17.656 16.062 1.673 1 95.38 140 SER B O 1
ATOM 2232 N N . VAL B 1 141 ? -18.219 13.906 1.731 1 93.94 141 VAL B N 1
ATOM 2233 C CA . VAL B 1 141 ? -19.516 14.148 2.342 1 93.94 141 VAL B CA 1
ATOM 2234 C C . VAL B 1 141 ? -19.344 14.844 3.689 1 93.94 141 VAL B C 1
ATOM 2236 O O . VAL B 1 141 ? -20.141 15.711 4.059 1 93.94 141 VAL B O 1
ATOM 2239 N N . ASP B 1 142 ? -18.344 14.453 4.375 1 93.5 142 ASP B N 1
ATOM 2240 C CA . ASP B 1 142 ? -18.047 15.086 5.652 1 93.5 1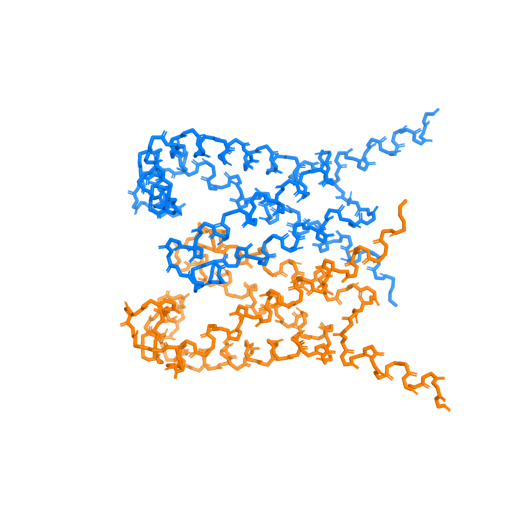42 ASP B CA 1
ATOM 2241 C C . ASP B 1 142 ? -17.859 16.594 5.484 1 93.5 142 ASP B C 1
ATOM 2243 O O . ASP B 1 142 ? -18.328 17.375 6.312 1 93.5 142 ASP B O 1
ATOM 2247 N N . ALA B 1 143 ? -17.125 16.969 4.449 1 89.5 143 ALA B N 1
ATOM 2248 C CA . ALA B 1 143 ? -16.844 18.391 4.195 1 89.5 143 ALA B CA 1
ATOM 2249 C C . ALA B 1 143 ? -18.125 19.141 3.855 1 89.5 143 ALA B C 1
ATOM 2251 O O . ALA B 1 143 ? -18.297 20.297 4.246 1 89.5 143 ALA B O 1
ATOM 2252 N N . LEU B 1 144 ? -18.984 18.516 3.162 1 89.31 144 LEU B N 1
ATOM 2253 C CA . LEU B 1 144 ? -20.266 19.125 2.791 1 89.31 144 LEU B CA 1
ATOM 2254 C C . LEU B 1 144 ? -21.141 19.328 4.016 1 89.31 144 LEU B C 1
ATOM 2256 O O . LEU B 1 144 ? -21.828 20.359 4.133 1 89.31 144 LEU B O 1
ATOM 2260 N N . ARG B 1 145 ? -21.125 18.375 4.809 1 88.06 145 ARG B N 1
ATOM 2261 C CA . ARG B 1 145 ? -21.938 18.469 6.027 1 88.06 145 ARG B CA 1
ATOM 2262 C C . ARG B 1 145 ? -21.422 19.578 6.941 1 88.06 145 ARG B C 1
ATOM 2264 O O . ARG B 1 145 ? -22.219 20.281 7.562 1 88.06 145 ARG B O 1
ATOM 2271 N N . LEU B 1 146 ? -20.141 19.688 7.047 1 84.38 146 LEU B N 1
ATOM 2272 C CA . LEU B 1 146 ? -19.547 20.734 7.879 1 84.38 146 LEU B CA 1
ATOM 2273 C C . LEU B 1 146 ? -19.906 22.109 7.34 1 84.38 146 LEU B C 1
ATOM 2275 O O . LEU B 1 146 ? -20.219 23.031 8.109 1 84.38 146 LEU B O 1
ATOM 2279 N N . LYS B 1 147 ? -19.891 22.297 6.066 1 86.62 147 LYS B N 1
ATOM 2280 C CA . LYS B 1 147 ? -20.25 23.562 5.434 1 86.62 147 LYS B CA 1
ATOM 2281 C C . LYS B 1 147 ? -21.719 23.906 5.66 1 86.62 147 LYS B C 1
ATOM 2283 O O . LYS B 1 147 ? -22.062 25.062 5.922 1 86.62 147 LYS B O 1
ATOM 2288 N N . SER B 1 148 ? -22.5 22.938 5.555 1 85.69 148 SER B N 1
ATOM 2289 C CA . SER B 1 148 ? -23.922 23.141 5.762 1 85.69 148 SER B CA 1
ATOM 2290 C C . SER B 1 148 ? -24.219 23.547 7.199 1 85.69 148 SER B C 1
ATOM 2292 O O . SER B 1 148 ? -25.062 24.406 7.445 1 85.69 148 SER B O 1
ATOM 2294 N N . ASP B 1 149 ? -23.562 22.969 8.117 1 83.81 149 ASP B N 1
ATOM 2295 C CA . ASP B 1 149 ? -23.766 23.281 9.531 1 83.81 149 ASP B CA 1
ATOM 2296 C C . ASP B 1 149 ? -23.312 24.688 9.852 1 83.81 149 ASP B C 1
ATOM 2298 O O . ASP B 1 149 ? -23.875 25.344 10.742 1 83.81 149 ASP B O 1
ATOM 2302 N N . LEU B 1 150 ? -22.328 25.094 9.109 1 78.44 150 LEU B N 1
ATOM 2303 C CA . LEU B 1 150 ? -21.812 26.438 9.344 1 78.44 150 LEU B CA 1
ATOM 2304 C C . LEU B 1 150 ? -22.75 27.5 8.75 1 78.44 150 LEU B C 1
ATOM 2306 O O . LEU B 1 150 ? -22.766 28.641 9.203 1 78.44 150 LEU B O 1
ATOM 2310 N N . LEU B 1 151 ? -23.484 27.141 7.828 1 80.81 151 LEU B N 1
ATOM 2311 C CA . LEU B 1 151 ? -24.375 28.062 7.152 1 80.81 151 LEU B CA 1
ATOM 2312 C C . LEU B 1 151 ? -25.75 28.094 7.828 1 80.81 151 LEU B C 1
ATOM 2314 O O . LEU B 1 151 ? -26.562 28.984 7.555 1 80.81 151 LEU B O 1
ATOM 2318 N N . THR B 1 152 ? -26.062 27.172 8.641 1 74.75 152 THR B N 1
ATOM 2319 C CA . THR B 1 152 ? -27.328 27.203 9.383 1 74.75 152 THR B CA 1
ATOM 2320 C C . THR B 1 152 ? -27.109 27.734 10.797 1 74.75 152 THR B C 1
ATOM 2322 O O . THR B 1 152 ? -27.969 28.422 11.344 1 74.75 152 THR B O 1
#

Solvent-accessible surface area (backbone atoms only — not comparable to full-atom values): 14345 Å² total; per-residue (Å²): 125,83,54,59,65,57,36,29,50,26,44,41,46,26,36,41,35,51,12,50,30,31,41,50,53,48,38,17,29,70,32,72,66,35,52,60,81,38,80,52,29,78,36,11,26,53,67,54,37,49,54,50,48,43,53,39,44,54,89,48,65,75,85,51,42,64,61,51,50,51,50,52,46,51,46,32,44,50,26,15,51,19,31,55,48,17,44,60,38,44,60,18,23,40,48,45,13,54,54,32,41,54,50,24,52,34,26,26,74,50,63,22,60,40,50,20,41,68,30,30,24,50,31,49,13,23,37,21,42,30,58,31,50,52,91,64,60,62,92,18,48,49,45,52,52,53,53,51,61,71,74,103,127,83,53,57,65,56,34,31,50,26,46,42,48,25,35,42,35,48,13,50,31,31,40,51,52,48,38,18,28,70,32,72,66,35,54,59,81,39,80,53,29,76,36,11,26,54,69,55,36,49,55,49,47,42,53,41,45,56,88,48,65,73,85,50,40,65,61,51,50,51,51,50,45,50,47,32,45,50,26,15,51,17,31,54,49,17,43,61,37,43,60,19,24,40,50,45,13,54,52,30,40,54,50,23,52,35,26,27,74,50,64,22,58,41,50,19,41,69,32,30,26,49,30,49,13,23,38,22,42,31,57,30,50,53,91,63,59,62,91,18,48,50,48,52,52,53,52,52,60,72,74,105

pLDDT: mean 95.12, std 8.39, range [36.28, 98.94]